Protein AF-I2NTE5-F1 (afdb_monomer)

Sequence (317 aa):
MNQFLQSLLFAIGIPFSLFSALKIVDDVFGSGDIGKKLANKFSSASFHSTPRKWCLSAFLVVDKIFGEKLISLRSLIISSLITIIWVIIQIIGSYFFYKNGIVIDGILKINIMLKKFLLLLSVCILIDYISVCITRLIFRKMILKYTTLSIITDLAVSVSLFYVLYNLFKYFLIIKGYQEFLPYLQDLHPEETILYWLSSPFEVQSQLIALNDVFAQPIGNGKYELINGNFEILYSFPEGMLFVSSLFTSVWVWAFSISLWLFNVLKRATSLKNFLVKESSIASKPYLSVGIITTILFFIPAFLFHFVWSLLQQTVA

Mean predicted aligned error: 11.28 Å

pLDDT: mean 82.88, std 8.55, range [47.31, 95.12]

Radius of gyration: 29.84 Å; Cα contacts (8 Å, |Δi|>4): 315; chains: 1; bounding box: 78×47×83 Å

Foldseek 3Di:
DPPVVVLVCCLPVVLVVLLVVLVVCLVPPCQDPVVQVLLVCLLPDALFDDLLVLLVVLLVVVCVQLNVDLDDPSVLVLLLVLLVVLLVVLLVVCPVVPPPSCCCVVAVVDVVSVVLVVVLSVLLSVLLSVLSSVLNVLCVPASVPPVPVSVVVSLVCSLVSCLVSSLVVVCVLLVDDPVCPVVSVVPDDSVVVLVCLVVPQQAWDWDKDFPDDWDWPDPDPPHTDTPNRDIDTSGTGSSSSSSVSSVVSPVSVVSSVVSVVVSVLSNVLSVQSNVLSVVDPSSSSVSSSVSVSCCVSPSVVVSVVVVVVVVVVVVVD

Solvent-accessible surface area (backbone atoms only — not comparable to full-atom values): 17091 Å² total; per-residue (Å²): 128,58,71,64,58,55,52,49,49,51,66,48,49,50,58,52,52,51,51,55,52,27,44,54,49,18,77,75,42,11,87,39,73,66,22,52,50,49,29,54,51,60,70,70,56,67,74,46,79,59,70,67,58,38,44,51,52,34,48,53,56,52,46,60,72,39,42,94,52,70,82,43,70,62,27,43,54,53,38,35,52,45,31,52,52,39,44,51,52,48,54,55,46,38,45,74,74,41,87,75,29,58,63,51,66,64,20,66,71,34,70,71,43,32,52,52,47,53,51,53,48,52,50,50,36,51,48,40,34,53,39,52,35,49,44,51,52,45,39,77,74,25,43,90,84,36,50,71,59,32,53,54,50,38,52,53,50,42,54,51,50,46,55,54,52,51,52,54,52,49,45,64,71,61,64,60,56,80,86,49,48,64,60,54,62,68,73,58,54,66,68,62,50,53,51,45,26,69,77,43,25,74,50,63,53,68,42,75,43,68,79,40,78,66,42,73,45,76,76,55,96,93,39,63,44,80,42,68,64,45,70,45,78,70,42,67,44,38,57,14,42,54,51,53,20,44,60,62,46,42,55,61,62,54,38,39,49,53,34,51,50,52,44,52,53,28,45,52,51,36,52,52,49,55,50,51,52,70,78,37,60,26,87,67,30,18,49,38,36,53,50,52,50,46,39,62,73,45,51,50,56,52,49,52,51,51,51,54,52,54,52,54,55,64,75,76,107

Secondary structure (DSSP, 8-state):
--HHHHHHHHHHHHHHHHHHHHHHHHHHHTTSHHHHHHHHHHHH--S---HHHHHHHHHHHHHHHH-SSSS-HHHHHHHHHHHHHHHHHHHHHHHHHSTT-HHIIIIISSHHHHHHHHHHHHHHHHHHHHHHHHHHHHHHHHTTT-HHHHHHHHHHHHHHHHHHHHHHHHHHHTT--GGGHHHHHHS--HHHHHHHHHH-TT--EEEEEESSPPEEEEEETTEEEEES--EEEEEEE-HHHHHHHHHHH-HHHHHHHHHHHHHHHHHHHHHHHHHHHHHS-TTT-HHHHHHHHHIIIIIHHHHHHHHHHHHHHHHH-

Structure (mmCIF, N/CA/C/O backbone):
data_AF-I2NTE5-F1
#
_entry.id   AF-I2NTE5-F1
#
loop_
_atom_site.group_PDB
_atom_site.id
_atom_site.type_symbol
_atom_site.label_atom_id
_atom_site.label_alt_id
_atom_site.label_comp_id
_atom_site.label_asym_id
_atom_site.label_entity_id
_atom_site.label_seq_id
_atom_site.pdbx_PDB_ins_code
_atom_site.Cartn_x
_atom_site.Cartn_y
_atom_site.Cartn_z
_atom_site.occupancy
_atom_site.B_iso_or_equiv
_atom_site.auth_seq_id
_atom_site.auth_comp_id
_atom_site.auth_asym_id
_atom_site.auth_atom_id
_atom_site.pdbx_PDB_model_num
ATOM 1 N N . MET A 1 1 ? 8.302 30.611 33.956 1.00 50.38 1 MET A N 1
ATOM 2 C CA . MET A 1 1 ? 7.921 29.303 34.537 1.00 50.38 1 MET A CA 1
ATOM 3 C C . MET A 1 1 ? 8.270 28.242 33.508 1.00 50.38 1 MET A C 1
ATOM 5 O O . MET A 1 1 ? 7.873 28.417 32.366 1.00 50.38 1 MET A O 1
ATOM 9 N N . ASN A 1 2 ? 9.078 27.235 33.856 1.00 65.88 2 ASN A N 1
ATOM 10 C CA . ASN A 1 2 ? 9.536 26.225 32.893 1.00 65.88 2 ASN A CA 1
ATOM 11 C C . ASN A 1 2 ? 8.316 25.565 32.221 1.00 65.88 2 ASN A C 1
ATOM 13 O O . ASN A 1 2 ? 7.413 25.133 32.937 1.00 65.88 2 ASN A O 1
ATOM 17 N N . GLN A 1 3 ? 8.277 25.472 30.885 1.00 66.38 3 GLN A N 1
ATOM 18 C CA . GLN A 1 3 ? 7.209 24.767 30.144 1.00 66.38 3 GLN A CA 1
ATOM 19 C C . GLN A 1 3 ? 6.978 23.355 30.703 1.00 66.38 3 GLN A C 1
ATOM 21 O O . GLN A 1 3 ? 5.847 22.882 30.797 1.00 66.38 3 GLN A O 1
ATOM 26 N N . PHE A 1 4 ? 8.054 22.724 31.170 1.00 65.38 4 PHE A N 1
ATOM 27 C CA . PHE A 1 4 ? 8.028 21.462 31.893 1.00 65.38 4 PHE A CA 1
ATOM 28 C C . PHE A 1 4 ? 7.180 21.513 33.177 1.00 65.38 4 PHE A C 1
ATOM 30 O O . PHE A 1 4 ? 6.320 20.664 33.377 1.00 65.38 4 PHE A O 1
ATOM 37 N N . LEU A 1 5 ? 7.355 22.538 34.017 1.00 66.69 5 LEU A N 1
ATOM 38 C CA . LEU A 1 5 ? 6.615 22.698 35.273 1.00 66.69 5 LEU A CA 1
ATOM 39 C C . LEU A 1 5 ? 5.121 22.963 35.019 1.00 66.69 5 LEU A C 1
ATOM 41 O O . LEU A 1 5 ? 4.276 22.434 35.732 1.00 66.69 5 LEU A O 1
ATOM 45 N N . GLN A 1 6 ? 4.792 23.733 33.975 1.00 70.00 6 GLN A N 1
ATOM 46 C CA . GLN A 1 6 ? 3.407 23.938 33.530 1.00 70.00 6 GLN A CA 1
ATOM 47 C C . GLN A 1 6 ? 2.770 22.633 33.042 1.00 70.00 6 GLN A C 1
ATOM 49 O O . GLN A 1 6 ? 1.660 22.306 33.452 1.00 70.00 6 GLN A O 1
ATOM 54 N N . SER A 1 7 ? 3.486 21.862 32.222 1.00 66.25 7 SER A N 1
ATOM 55 C CA . SER A 1 7 ? 3.011 20.580 31.685 1.00 66.25 7 SER A CA 1
ATOM 56 C C . SER A 1 7 ? 2.819 19.538 32.787 1.00 66.25 7 SER A C 1
ATOM 58 O O . SER A 1 7 ? 1.830 18.810 32.786 1.00 66.25 7 SER A O 1
ATOM 60 N N . LEU A 1 8 ? 3.723 19.509 33.770 1.00 65.81 8 LEU A N 1
ATOM 61 C CA . LEU A 1 8 ? 3.653 18.624 34.931 1.00 65.81 8 LEU A CA 1
ATOM 62 C C . LEU A 1 8 ? 2.485 18.995 35.860 1.00 65.81 8 LEU A C 1
ATOM 64 O O . LEU A 1 8 ? 1.735 18.121 36.289 1.00 65.81 8 LEU A O 1
ATOM 68 N N . LEU A 1 9 ? 2.278 20.292 36.120 1.00 66.12 9 LEU A N 1
ATOM 69 C CA . LEU A 1 9 ? 1.135 20.788 36.897 1.00 66.12 9 LEU A CA 1
ATOM 70 C C . LEU A 1 9 ? -0.201 20.490 36.207 1.00 66.12 9 LEU A C 1
ATOM 72 O O . LEU A 1 9 ? -1.150 20.094 36.878 1.00 66.12 9 LEU A O 1
ATOM 76 N N . PHE A 1 10 ? -0.276 20.610 34.881 1.00 68.12 10 PHE A N 1
ATOM 77 C CA . PHE A 1 10 ? -1.459 20.213 34.113 1.00 68.12 10 PHE A CA 1
ATOM 78 C C . PHE A 1 10 ? -1.689 18.695 34.148 1.00 68.12 10 PHE A C 1
ATOM 80 O O . PHE A 1 10 ? -2.815 18.246 34.367 1.00 68.12 10 PHE A O 1
ATOM 87 N N . ALA A 1 11 ? -0.627 17.902 33.991 1.00 65.75 11 ALA A N 1
ATOM 88 C CA . ALA A 1 11 ? -0.697 16.444 33.964 1.00 65.75 11 ALA A CA 1
ATOM 89 C C . ALA A 1 11 ? -1.047 15.813 35.318 1.00 65.75 11 ALA A C 1
ATOM 91 O O . ALA A 1 11 ? -1.602 14.721 35.338 1.00 65.75 11 ALA A O 1
ATOM 92 N N . ILE A 1 12 ? -0.749 16.482 36.435 1.00 69.50 12 ILE A N 1
ATOM 93 C CA . ILE A 1 12 ? -1.057 15.994 37.789 1.00 69.50 12 ILE A CA 1
ATOM 94 C C . ILE A 1 12 ? -2.327 16.659 38.339 1.00 69.50 12 ILE A C 1
ATOM 96 O O . ILE A 1 12 ? -3.178 15.992 38.930 1.00 69.50 12 ILE A O 1
ATOM 100 N N . GLY A 1 13 ? -2.499 17.962 38.107 1.00 72.62 13 GLY A N 1
ATOM 101 C CA . GLY A 1 13 ? -3.623 18.741 38.625 1.00 72.62 13 GLY A CA 1
ATOM 102 C C . GLY A 1 13 ? -4.967 18.358 38.005 1.00 72.62 13 GLY A C 1
ATOM 103 O O . GLY A 1 13 ? -5.969 18.280 38.722 1.00 72.62 13 GLY A O 1
ATOM 104 N N . ILE A 1 14 ? -5.004 18.051 36.700 1.00 72.56 14 ILE A N 1
ATOM 105 C CA . ILE A 1 14 ? -6.240 17.602 36.040 1.00 72.56 14 ILE A CA 1
ATOM 106 C C . ILE A 1 14 ? -6.683 16.240 36.593 1.00 72.56 14 ILE A C 1
ATOM 108 O O . ILE A 1 14 ? -7.804 16.167 37.087 1.00 72.56 14 ILE A O 1
ATOM 112 N N . PRO A 1 15 ? -5.853 15.178 36.626 1.00 73.19 15 PRO A N 1
ATOM 113 C CA . PRO A 1 15 ? -6.267 13.908 37.222 1.00 73.19 15 PRO A CA 1
ATOM 114 C C . PRO A 1 15 ? -6.633 14.009 38.705 1.00 73.19 15 PRO A C 1
ATOM 116 O O . PRO A 1 15 ? -7.578 13.353 39.131 1.00 73.19 15 PRO A O 1
ATOM 119 N N . PHE A 1 16 ? -5.941 14.842 39.491 1.00 76.62 16 PHE A N 1
ATOM 120 C CA . PHE A 1 16 ? -6.234 15.006 40.920 1.00 76.62 16 PHE A CA 1
ATOM 121 C C . PHE A 1 16 ? -7.580 15.703 41.179 1.00 76.62 16 PHE A C 1
ATOM 123 O O . PHE A 1 16 ? -8.376 15.258 42.014 1.00 76.62 16 PHE A O 1
ATOM 130 N N . SER A 1 17 ? -7.867 16.778 40.440 1.00 78.56 17 SER A N 1
ATOM 131 C CA . SER A 1 17 ? -9.166 17.462 40.506 1.00 78.56 17 SER A CA 1
ATOM 132 C C . SER A 1 17 ? -10.296 16.574 39.979 1.00 78.56 17 SER A C 1
ATOM 134 O O . SER A 1 17 ? -11.349 16.488 40.611 1.00 78.56 17 SER A O 1
ATOM 136 N N . LEU A 1 18 ? -10.048 15.834 38.893 1.00 80.69 18 LEU A N 1
ATOM 137 C CA . LEU A 1 18 ? -10.984 14.859 38.337 1.00 80.69 18 LEU A CA 1
ATOM 138 C C . LEU A 1 18 ? -11.281 13.739 39.344 1.00 80.69 18 LEU A C 1
ATOM 140 O O . LEU A 1 18 ? -12.439 13.401 39.558 1.00 80.69 18 LEU A O 1
ATOM 144 N N . PHE A 1 19 ? -10.257 13.206 40.013 1.00 84.62 19 PHE A N 1
ATOM 145 C CA . PHE A 1 19 ? -10.408 12.189 41.054 1.00 84.62 19 PHE A CA 1
ATOM 146 C C . PHE A 1 19 ? -11.264 12.696 42.219 1.00 84.62 19 PHE A C 1
ATOM 148 O O . PHE A 1 19 ? -12.194 12.016 42.649 1.00 84.62 19 PHE A O 1
ATOM 155 N N . SER A 1 20 ? -10.983 13.908 42.701 1.00 82.50 20 SER A N 1
ATOM 156 C CA . SER A 1 20 ? -11.715 14.518 43.816 1.00 82.50 20 SER A CA 1
ATOM 157 C C . SER A 1 20 ? -13.185 14.761 43.462 1.00 82.50 20 SER A C 1
ATOM 159 O O . SER A 1 20 ? -14.073 14.406 44.236 1.00 82.50 20 SER A O 1
ATOM 161 N N . ALA A 1 21 ? -13.453 15.290 42.265 1.00 84.50 21 ALA A N 1
ATOM 162 C CA . ALA A 1 21 ? -14.809 15.508 41.771 1.00 84.50 21 ALA A CA 1
ATOM 163 C C . ALA A 1 21 ? -15.570 14.187 41.583 1.00 84.50 21 ALA A C 1
ATOM 165 O O . ALA A 1 21 ? -16.700 14.052 42.047 1.00 84.50 21 ALA A O 1
ATOM 166 N N . LEU A 1 22 ? -14.945 13.186 40.956 1.00 87.56 22 LEU A N 1
ATOM 167 C CA . LEU A 1 22 ? -15.569 11.883 40.726 1.00 87.56 22 LEU A CA 1
ATOM 168 C C . LEU A 1 22 ? -15.850 11.132 42.024 1.00 87.56 22 LEU A C 1
ATOM 170 O O . LEU A 1 22 ? -16.867 10.452 42.107 1.00 87.56 22 LEU A O 1
ATOM 174 N N . LYS A 1 23 ? -15.000 11.290 43.045 1.00 89.06 23 LYS A N 1
ATOM 175 C CA . LYS A 1 23 ? -15.251 10.739 44.379 1.00 89.06 23 LYS A CA 1
ATOM 176 C C . LYS A 1 23 ? -16.513 11.342 44.999 1.00 89.06 23 LYS A C 1
ATOM 178 O O . LYS A 1 23 ? -17.362 10.591 45.457 1.00 89.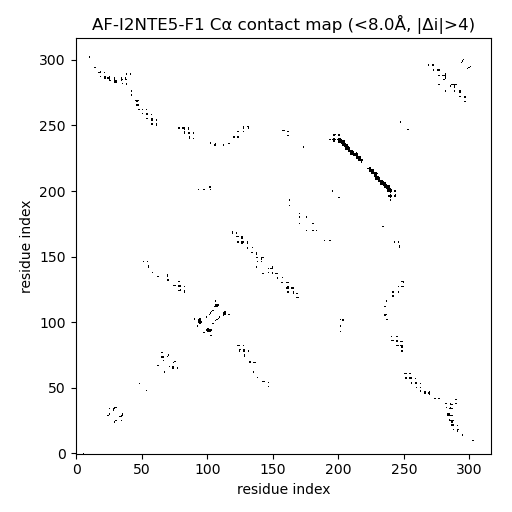06 23 LYS A O 1
ATOM 183 N N . ILE A 1 24 ? -16.658 12.670 44.961 1.00 87.06 24 ILE A N 1
ATOM 184 C CA . ILE A 1 24 ? -17.855 13.357 45.476 1.00 87.06 24 ILE A CA 1
ATOM 185 C C . ILE A 1 24 ? -19.107 12.885 44.725 1.00 87.06 24 ILE A C 1
ATOM 187 O O . ILE A 1 24 ? -20.128 12.595 45.342 1.00 87.06 24 ILE A O 1
ATOM 191 N N . VAL A 1 25 ? -19.026 12.762 43.398 1.00 87.12 25 VAL A N 1
ATOM 192 C CA . VAL A 1 25 ? -20.144 12.272 42.577 1.00 87.12 25 VAL A CA 1
ATOM 193 C C . VAL A 1 25 ? -20.506 10.828 42.929 1.00 87.12 25 VAL A C 1
ATOM 195 O O . VAL A 1 25 ? -21.689 10.514 43.017 1.00 87.12 25 VAL A O 1
ATOM 198 N N . ASP A 1 26 ? -19.526 9.956 43.164 1.00 87.06 26 ASP A N 1
ATOM 199 C CA . ASP A 1 26 ? -19.784 8.577 43.588 1.00 87.06 26 ASP A CA 1
ATOM 200 C C . ASP A 1 26 ? -20.409 8.498 44.980 1.00 87.06 26 ASP A C 1
ATOM 202 O O . ASP A 1 26 ? -21.355 7.738 45.179 1.00 87.06 26 ASP A O 1
ATOM 206 N N . ASP A 1 27 ? -19.916 9.295 45.927 1.00 86.62 27 ASP A N 1
ATOM 207 C CA . ASP A 1 27 ? -20.419 9.301 47.300 1.00 86.62 27 ASP A CA 1
ATOM 208 C C . ASP A 1 27 ? -21.886 9.797 47.358 1.00 86.62 27 ASP A C 1
ATOM 210 O O . ASP A 1 27 ? -22.642 9.372 48.230 1.00 86.62 27 ASP A O 1
ATOM 214 N N . VAL A 1 28 ? -22.319 10.636 46.402 1.00 84.81 28 VAL A N 1
ATOM 215 C CA . VAL A 1 28 ? -23.699 11.163 46.317 1.00 84.81 28 VAL A CA 1
ATOM 216 C C . VAL A 1 28 ? -24.614 10.326 45.409 1.00 84.81 28 VAL A C 1
ATOM 218 O O . VAL A 1 28 ? -25.776 10.103 45.745 1.00 84.81 28 VAL A O 1
ATOM 221 N N . PHE A 1 29 ? -24.127 9.862 44.254 1.00 85.81 29 PHE A N 1
ATOM 222 C CA . PHE A 1 29 ? -24.955 9.264 43.193 1.00 85.81 29 PHE A CA 1
ATOM 223 C C . PHE A 1 29 ? -24.574 7.823 42.818 1.00 85.81 29 PHE A C 1
ATOM 225 O O . PHE A 1 29 ? -25.306 7.178 42.062 1.00 85.81 29 PHE A O 1
ATOM 232 N N . GLY A 1 30 ? -23.455 7.295 43.320 1.00 78.88 30 GLY A N 1
ATOM 233 C CA . GLY A 1 30 ? -22.889 6.008 42.897 1.00 78.88 30 GLY A CA 1
ATOM 234 C C . GLY A 1 30 ? -23.779 4.798 43.196 1.00 78.88 30 GLY A C 1
ATOM 235 O O . GLY A 1 30 ? -23.824 3.855 42.406 1.00 78.88 30 GLY A O 1
ATOM 236 N N . SER A 1 31 ? -24.555 4.844 44.283 1.00 81.31 31 SER A N 1
ATOM 237 C CA . SER A 1 31 ? -25.489 3.778 44.682 1.00 81.31 31 SER A CA 1
ATOM 238 C C . SER A 1 31 ? -26.835 3.809 43.941 1.00 81.31 31 SER A C 1
ATOM 240 O O . SER A 1 31 ? -27.589 2.830 43.993 1.00 81.31 31 SER A O 1
ATOM 242 N N . GLY A 1 32 ? -27.133 4.905 43.234 1.00 85.25 32 GLY A N 1
ATOM 243 C CA . GLY A 1 32 ? -28.378 5.093 42.492 1.00 85.25 32 GLY A CA 1
ATOM 244 C C . GLY A 1 32 ? -28.450 4.287 41.191 1.00 85.25 32 GLY A C 1
ATOM 245 O O . GLY A 1 32 ? -27.451 3.781 40.672 1.00 85.25 32 GLY A O 1
ATOM 246 N N . ASP A 1 33 ? -29.647 4.212 40.605 1.00 86.69 33 ASP A N 1
ATOM 247 C CA . ASP A 1 33 ? -29.895 3.475 39.354 1.00 86.69 33 ASP A CA 1
ATOM 248 C C . ASP A 1 33 ? -29.023 3.951 38.186 1.00 86.69 33 ASP A C 1
ATOM 250 O O . ASP A 1 33 ? -28.651 3.164 37.314 1.00 86.69 33 ASP A O 1
ATOM 254 N N . ILE A 1 34 ? -28.673 5.240 38.169 1.00 84.75 34 ILE A N 1
ATOM 255 C CA . ILE A 1 34 ? -27.811 5.836 37.144 1.00 84.75 34 ILE A CA 1
ATOM 256 C C . ILE A 1 34 ? -26.375 5.303 37.276 1.00 84.75 34 ILE A C 1
ATOM 258 O O . ILE A 1 34 ? -25.792 4.895 36.269 1.00 84.75 34 ILE A O 1
ATOM 262 N N . GLY A 1 35 ? -25.838 5.220 38.498 1.00 82.62 35 GLY A N 1
ATOM 263 C CA . GLY A 1 35 ? -24.515 4.653 38.775 1.00 82.62 35 GLY A CA 1
ATOM 264 C C . GLY A 1 35 ? -24.431 3.170 38.405 1.00 82.62 35 GLY A C 1
ATOM 265 O O . GLY A 1 35 ? -23.512 2.749 37.699 1.00 82.62 35 GLY A O 1
ATOM 266 N N . LYS A 1 36 ? -25.456 2.382 38.753 1.00 86.69 36 LYS A N 1
ATOM 267 C CA . LYS A 1 36 ? -25.548 0.962 38.358 1.00 86.69 36 LYS A CA 1
ATOM 268 C C . LYS A 1 36 ? -25.649 0.782 36.840 1.00 86.69 36 LYS A C 1
ATOM 270 O O . LYS A 1 36 ? -24.981 -0.085 36.271 1.00 86.69 36 LYS A O 1
ATOM 275 N N . LYS A 1 37 ? -26.440 1.616 36.151 1.00 89.31 37 LYS A N 1
ATOM 276 C CA . LYS A 1 37 ? -26.511 1.623 34.677 1.00 89.31 37 LYS A CA 1
ATOM 277 C C . LYS A 1 37 ? -25.160 1.968 34.049 1.00 89.31 37 LYS A C 1
ATOM 279 O O . LYS A 1 37 ? -24.789 1.333 33.061 1.00 89.31 37 LYS A O 1
ATOM 284 N N . LEU A 1 38 ? -24.419 2.923 34.617 1.00 88.62 38 LEU A N 1
ATOM 285 C CA . LEU A 1 38 ? -23.071 3.275 34.167 1.00 88.62 38 LEU A CA 1
ATOM 286 C C . LEU A 1 38 ? -22.108 2.090 34.313 1.00 88.62 38 LEU A C 1
ATOM 288 O O . LEU A 1 38 ? -21.470 1.721 33.325 1.00 88.62 38 LEU A O 1
ATOM 292 N N . ALA A 1 39 ? -22.057 1.456 35.490 1.00 86.81 39 ALA A N 1
ATOM 293 C CA . ALA A 1 39 ? -21.222 0.278 35.741 1.00 86.81 39 ALA A CA 1
ATOM 294 C C . ALA A 1 39 ? -21.508 -0.843 34.735 1.00 86.81 39 ALA A C 1
ATOM 296 O O . ALA A 1 39 ? -20.589 -1.362 34.093 1.00 86.81 39 ALA A O 1
ATOM 297 N N . ASN A 1 40 ? -22.788 -1.168 34.536 1.00 88.94 40 ASN A N 1
ATOM 298 C CA . ASN A 1 40 ? -23.210 -2.228 33.622 1.00 88.94 40 ASN A CA 1
ATOM 299 C C . ASN A 1 40 ? -22.853 -1.902 32.167 1.00 88.94 40 ASN A C 1
ATOM 301 O O . ASN A 1 40 ? -22.322 -2.751 31.444 1.00 88.94 40 ASN A 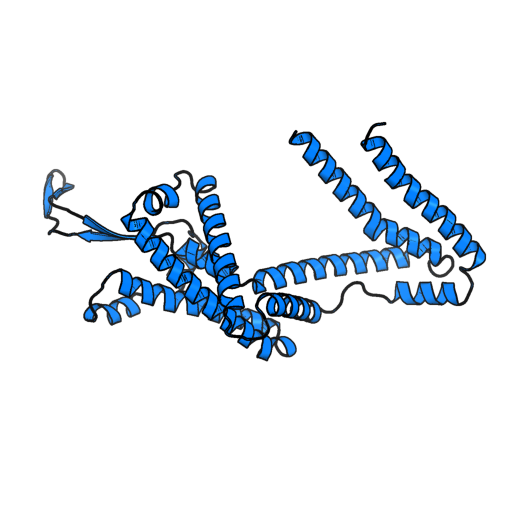O 1
ATOM 305 N N . LYS A 1 41 ? -23.091 -0.660 31.730 1.00 90.50 41 LYS A N 1
ATOM 306 C CA . LYS A 1 41 ? -22.799 -0.224 30.358 1.00 90.50 41 LYS A CA 1
ATOM 307 C C . LYS A 1 41 ? -21.295 -0.166 30.081 1.00 90.50 41 LYS A C 1
ATOM 309 O O . LYS A 1 41 ? -20.861 -0.605 29.022 1.00 90.50 41 LYS A O 1
ATOM 314 N N . PHE A 1 42 ? -20.489 0.326 31.020 1.00 87.50 42 PHE A N 1
ATOM 315 C CA . PHE A 1 42 ? -19.033 0.409 30.862 1.00 87.50 42 PHE A CA 1
ATOM 316 C C . PHE A 1 42 ? -18.363 -0.973 30.891 1.00 87.50 42 PHE A C 1
ATOM 318 O O . PHE A 1 42 ? -17.484 -1.273 30.075 1.00 87.50 42 PHE A O 1
ATOM 325 N N . SER A 1 43 ? -18.820 -1.849 31.788 1.00 86.75 43 SER A N 1
ATOM 326 C CA . SER A 1 43 ? -18.314 -3.222 31.899 1.00 86.75 43 SER A CA 1
ATOM 327 C C . SER A 1 43 ? -18.590 -4.024 30.626 1.00 86.75 43 SER A C 1
ATOM 329 O O . SER A 1 43 ? -17.682 -4.666 30.099 1.00 86.75 43 SER A O 1
ATOM 331 N N . SER A 1 44 ? -19.803 -3.909 30.073 1.00 87.94 44 SER A N 1
ATOM 332 C CA . SER A 1 44 ? -20.221 -4.624 28.855 1.00 87.94 44 SER A CA 1
ATOM 333 C C . SER A 1 44 ? -19.709 -4.018 27.541 1.00 87.94 44 SER A C 1
ATOM 335 O O . SER A 1 44 ? -19.686 -4.707 26.521 1.00 87.94 44 SER A O 1
ATOM 337 N N . ALA A 1 45 ? -19.266 -2.757 27.531 1.00 87.50 45 ALA A N 1
ATOM 338 C CA . ALA A 1 45 ? -18.779 -2.106 26.318 1.00 87.50 45 ALA A CA 1
ATOM 339 C C . ALA A 1 45 ? -17.457 -2.715 25.813 1.00 87.50 45 ALA A C 1
ATOM 341 O O . ALA A 1 45 ? -16.482 -2.827 26.555 1.00 87.50 45 ALA A O 1
ATOM 342 N N . SER A 1 46 ? -17.381 -3.039 24.523 1.00 85.44 46 SER A N 1
ATOM 343 C CA . SER A 1 46 ? -16.121 -3.368 23.845 1.00 85.44 46 SER A CA 1
ATOM 344 C C . SER A 1 46 ? -15.615 -2.157 23.066 1.00 85.44 46 SER A C 1
ATOM 346 O O . SER A 1 46 ? -16.397 -1.514 22.366 1.00 85.44 46 SER A O 1
ATOM 348 N N . PHE A 1 47 ? -14.311 -1.872 23.127 1.00 82.19 47 PHE A N 1
ATOM 349 C CA . PHE A 1 47 ? -13.704 -0.820 22.300 1.00 82.19 47 PHE A CA 1
ATOM 350 C C . PHE A 1 47 ? -13.386 -1.284 20.879 1.00 82.19 47 PHE A C 1
ATOM 352 O O . PHE A 1 47 ? -13.079 -0.469 20.015 1.00 82.19 47 PHE A O 1
ATOM 359 N N . HIS A 1 48 ? -13.462 -2.589 20.617 1.00 80.94 48 HIS A N 1
ATOM 360 C CA . HIS A 1 48 ? -13.230 -3.149 19.296 1.00 80.94 48 HIS A CA 1
ATOM 361 C C . HIS A 1 48 ? -14.501 -3.803 18.750 1.00 80.94 48 HIS A C 1
ATOM 363 O O . HIS A 1 48 ? -15.254 -4.476 19.457 1.00 80.94 48 HIS A O 1
ATOM 369 N N . SER A 1 49 ? -14.719 -3.609 17.453 1.00 81.12 49 SER A N 1
ATOM 370 C CA . SER A 1 49 ? -15.667 -4.384 16.658 1.00 81.12 49 SER A CA 1
ATOM 371 C C . SER A 1 49 ? -14.934 -5.523 15.937 1.00 81.12 49 SER A C 1
ATOM 373 O O . SER A 1 49 ? -13.734 -5.690 16.109 1.00 81.12 49 SER A O 1
ATOM 375 N N . THR A 1 50 ? -15.616 -6.321 15.118 1.00 83.44 50 THR A N 1
ATOM 376 C CA . THR A 1 50 ? -14.983 -7.405 14.343 1.00 83.44 50 THR A CA 1
ATOM 377 C C . THR A 1 50 ? -13.955 -6.880 13.320 1.00 83.44 50 THR A C 1
ATOM 379 O O . THR A 1 50 ? -14.247 -5.859 12.691 1.00 83.44 50 THR A O 1
ATOM 382 N N . PRO A 1 51 ? -12.852 -7.603 13.025 1.00 77.12 51 PRO A N 1
ATOM 383 C CA . PRO A 1 51 ? -11.871 -7.220 11.993 1.00 77.12 51 PRO A CA 1
ATOM 384 C C . PRO A 1 51 ? -12.501 -6.881 10.636 1.00 77.12 51 PRO A C 1
ATOM 386 O O . PRO A 1 51 ? -12.120 -5.919 9.982 1.00 77.12 51 PRO A O 1
ATOM 389 N N . ARG A 1 52 ? -13.554 -7.612 10.251 1.00 79.38 52 ARG A N 1
ATOM 390 C CA . ARG A 1 52 ? -14.319 -7.360 9.023 1.00 79.38 52 ARG A CA 1
ATOM 391 C C . ARG A 1 52 ? -14.902 -5.946 8.952 1.00 79.38 52 ARG A C 1
ATOM 393 O O . ARG A 1 52 ? -14.851 -5.328 7.897 1.00 79.38 52 ARG A O 1
ATOM 400 N N . LYS A 1 53 ? -15.450 -5.423 10.055 1.00 83.06 53 LYS A N 1
ATOM 401 C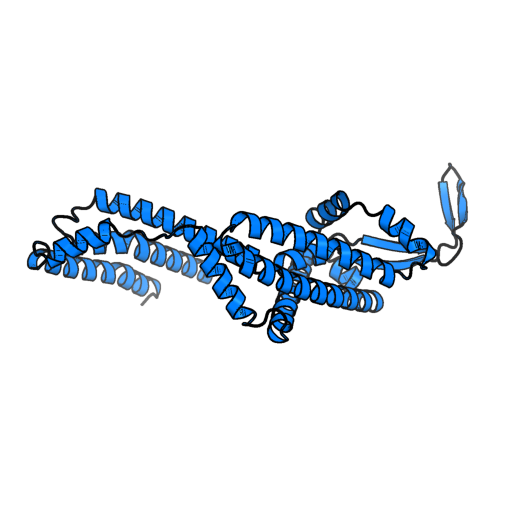 CA . LYS A 1 53 ? -16.003 -4.055 10.108 1.00 83.06 53 LYS A CA 1
ATOM 402 C C . LYS A 1 53 ? -14.905 -3.010 9.943 1.00 83.06 53 LYS A C 1
ATOM 404 O O . LYS A 1 53 ? -15.121 -2.017 9.269 1.00 83.06 53 LYS A O 1
ATOM 409 N N . TRP A 1 54 ? -13.731 -3.272 10.504 1.00 83.38 54 TRP A N 1
ATOM 410 C CA . TRP A 1 54 ? -12.546 -2.437 10.338 1.00 83.38 54 TRP A CA 1
ATOM 411 C C . TRP A 1 54 ? -12.082 -2.395 8.879 1.00 83.38 54 TRP A C 1
ATOM 413 O O . TRP A 1 54 ? -11.989 -1.311 8.309 1.00 83.38 54 TRP A O 1
ATOM 423 N N . CYS A 1 55 ? -11.935 -3.553 8.231 1.00 80.25 55 CYS A N 1
ATOM 424 C CA . CYS A 1 55 ? -11.629 -3.612 6.801 1.00 80.25 55 CYS A CA 1
ATOM 425 C C . CYS A 1 55 ? -12.699 -2.903 5.952 1.00 80.25 55 CYS A C 1
ATOM 427 O O . CYS A 1 55 ? -12.360 -2.134 5.062 1.00 80.25 55 CYS A O 1
ATOM 429 N N . LEU A 1 56 ? -13.989 -3.094 6.245 1.00 84.19 56 LEU A N 1
ATOM 430 C CA . LEU A 1 56 ? -15.067 -2.385 5.545 1.00 84.19 56 LEU A CA 1
ATOM 431 C C . LEU A 1 56 ? -14.961 -0.865 5.706 1.00 84.19 56 LEU A C 1
ATOM 433 O O . LEU A 1 56 ? -15.080 -0.142 4.722 1.00 84.19 56 LEU A O 1
ATOM 437 N N . SER A 1 57 ? -14.703 -0.376 6.918 1.00 84.38 57 SER A N 1
ATOM 438 C CA . SER A 1 57 ? -14.514 1.054 7.170 1.00 84.38 57 SER A CA 1
ATOM 439 C C . SER A 1 57 ? -13.303 1.605 6.423 1.00 84.38 57 SER A C 1
ATOM 441 O O . SER A 1 57 ? -13.412 2.649 5.785 1.00 84.38 57 SER A O 1
ATOM 443 N N . ALA A 1 58 ? -12.174 0.891 6.447 1.00 85.25 58 ALA A N 1
ATOM 444 C CA . ALA A 1 58 ? -10.984 1.257 5.684 1.00 85.25 58 ALA A CA 1
ATOM 445 C C . ALA A 1 58 ? -11.298 1.337 4.185 1.00 85.25 58 ALA A C 1
ATOM 447 O O . ALA A 1 58 ? -10.967 2.329 3.537 1.00 85.25 58 ALA A O 1
ATOM 448 N N . PHE A 1 59 ? -12.025 0.346 3.661 1.00 85.94 59 PHE A N 1
ATOM 449 C CA . PHE A 1 59 ? -12.452 0.335 2.270 1.00 85.94 59 PHE A CA 1
ATOM 450 C C . PHE A 1 59 ? -13.320 1.559 1.929 1.00 85.94 59 PHE A C 1
ATOM 452 O O . PHE A 1 59 ? -13.050 2.261 0.960 1.00 85.94 59 PHE A O 1
ATOM 459 N N . LEU A 1 60 ? -14.334 1.862 2.742 1.00 86.50 60 LEU A N 1
ATOM 460 C CA . LEU A 1 60 ? -15.242 2.988 2.499 1.00 86.50 60 LEU A CA 1
ATOM 461 C C . LEU A 1 60 ? -14.531 4.347 2.556 1.00 86.50 60 LEU A C 1
ATOM 463 O O . LEU A 1 60 ? -14.845 5.237 1.765 1.00 86.50 60 LEU A O 1
ATOM 467 N N . VAL A 1 61 ? -13.567 4.513 3.468 1.00 86.69 61 VAL A N 1
ATOM 468 C CA . VAL A 1 61 ? -12.753 5.735 3.555 1.00 86.69 61 VAL A CA 1
ATOM 469 C C . VAL A 1 61 ? -11.937 5.918 2.279 1.00 86.69 61 VAL A C 1
ATOM 471 O O . VAL A 1 61 ? -11.962 6.998 1.688 1.00 86.69 61 VAL A O 1
ATOM 474 N N . VAL A 1 62 ? -11.260 4.865 1.821 1.00 85.44 62 VAL A N 1
ATOM 475 C CA . VAL A 1 62 ? -10.448 4.926 0.602 1.00 85.44 62 VAL A CA 1
ATOM 476 C C . VAL A 1 62 ? -11.331 5.121 -0.636 1.00 85.44 62 VAL A C 1
ATOM 478 O O . VAL A 1 62 ? -11.042 5.995 -1.450 1.00 85.44 62 VAL A O 1
ATOM 481 N N . ASP A 1 63 ? -12.463 4.423 -0.759 1.00 87.25 63 ASP A N 1
ATOM 482 C CA . ASP A 1 63 ? -13.385 4.598 -1.895 1.00 87.25 63 ASP A CA 1
ATOM 483 C C . ASP A 1 63 ? -13.923 6.039 -1.971 1.00 87.25 63 ASP A C 1
ATOM 485 O O . ASP A 1 63 ? -14.033 6.613 -3.055 1.00 87.25 63 ASP A O 1
ATOM 489 N N . LYS A 1 64 ? -14.147 6.687 -0.819 1.00 88.25 64 LYS A N 1
ATOM 490 C CA . LYS A 1 64 ? -14.520 8.108 -0.754 1.00 88.25 64 LYS A CA 1
ATOM 491 C C . LYS A 1 64 ? -13.398 9.045 -1.216 1.00 88.25 64 LYS A C 1
ATOM 493 O O . LYS A 1 64 ? -13.688 10.089 -1.808 1.00 88.25 64 LYS A O 1
ATOM 498 N N . ILE A 1 65 ? -12.133 8.700 -0.964 1.00 88.50 65 ILE A N 1
ATOM 499 C CA . ILE A 1 65 ? -10.973 9.464 -1.450 1.00 88.50 65 ILE A CA 1
ATOM 500 C C . ILE A 1 65 ? -10.917 9.405 -2.980 1.00 88.50 65 ILE A C 1
ATOM 502 O O . ILE A 1 65 ? -10.823 10.459 -3.609 1.00 88.50 65 ILE A O 1
ATOM 506 N N . PHE A 1 66 ? -11.064 8.220 -3.578 1.00 87.88 66 PHE A N 1
ATOM 507 C CA . PHE A 1 66 ? -11.014 8.029 -5.035 1.00 87.88 66 PHE A CA 1
AT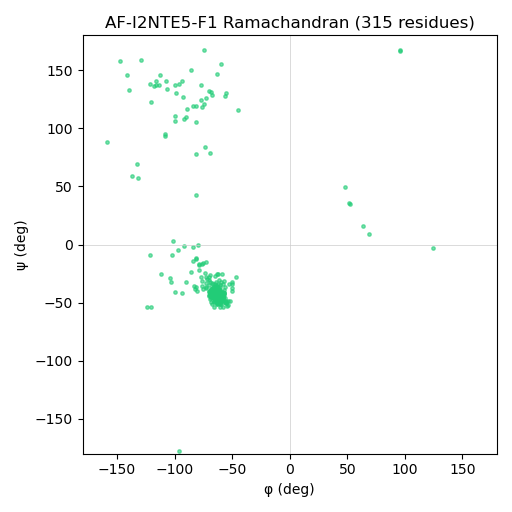OM 508 C C . PHE A 1 66 ? -12.291 8.481 -5.777 1.00 87.88 66 PHE A C 1
ATOM 510 O O . PHE A 1 66 ? -12.239 8.733 -6.982 1.00 87.88 66 PHE A O 1
ATOM 517 N N . GLY A 1 67 ? -13.408 8.674 -5.066 1.00 88.50 67 GLY A N 1
ATOM 518 C CA . GLY A 1 67 ? -14.680 9.189 -5.594 1.00 88.50 67 GLY A CA 1
ATOM 519 C C . GLY A 1 67 ? -15.674 8.083 -5.962 1.00 88.50 67 GLY A C 1
ATOM 520 O O . GLY A 1 67 ? -15.320 6.920 -6.031 1.00 88.50 67 GLY A O 1
ATOM 521 N N . GLU A 1 68 ? -16.942 8.408 -6.215 1.00 86.88 68 GLU A N 1
ATOM 522 C CA . GLU A 1 68 ? -18.004 7.388 -6.358 1.00 86.88 68 GLU A CA 1
ATOM 523 C C . GLU A 1 68 ? -17.907 6.540 -7.638 1.00 86.88 68 GLU A C 1
ATOM 525 O O . GLU A 1 68 ? -18.200 5.339 -7.628 1.00 86.88 68 GLU A O 1
ATOM 530 N N . LYS A 1 69 ? -17.467 7.139 -8.750 1.00 90.19 69 LYS A N 1
ATOM 531 C CA . LYS A 1 69 ? -17.305 6.443 -10.034 1.00 90.19 69 LYS A CA 1
ATOM 532 C C . LYS A 1 69 ? -16.035 5.589 -10.019 1.00 90.19 69 LYS A C 1
ATOM 534 O O . LYS A 1 69 ? -14.993 6.053 -9.560 1.00 90.19 69 LYS A O 1
ATOM 539 N N . LEU A 1 70 ? -16.120 4.360 -10.541 1.00 88.06 70 LEU A N 1
ATOM 540 C CA . LEU A 1 70 ? -14.964 3.456 -10.666 1.00 88.06 70 LEU A CA 1
ATOM 541 C C . LEU A 1 70 ? -13.877 4.078 -11.547 1.00 88.06 70 LEU A C 1
ATOM 543 O O . LEU A 1 70 ? -12.750 4.247 -11.099 1.00 88.06 70 LEU A O 1
ATOM 547 N N . ILE A 1 71 ? -14.268 4.486 -12.754 1.00 92.31 71 ILE A N 1
ATOM 548 C CA . ILE A 1 71 ? -13.425 5.188 -13.719 1.00 92.31 71 ILE A CA 1
ATOM 549 C C . ILE A 1 71 ? -13.760 6.674 -13.612 1.00 92.31 71 ILE A C 1
ATOM 551 O O . ILE A 1 71 ? -14.868 7.107 -13.938 1.00 92.31 71 ILE A O 1
ATOM 555 N N . SER A 1 72 ? -12.825 7.463 -13.091 1.00 93.19 72 SER A N 1
ATOM 556 C CA . SER A 1 72 ? -12.964 8.917 -13.014 1.00 93.19 72 SER A CA 1
ATOM 557 C C . SER A 1 72 ? -11.625 9.639 -13.144 1.00 93.19 72 SER A C 1
ATOM 559 O O . SER A 1 72 ? -10.572 9.074 -12.833 1.00 93.19 72 SER A O 1
ATOM 561 N N . LEU A 1 73 ? -11.679 10.914 -13.540 1.00 93.06 73 LEU A N 1
ATOM 562 C CA . LEU A 1 73 ? -10.508 11.794 -13.556 1.00 93.06 73 LEU A CA 1
ATOM 563 C C . LEU A 1 73 ? -9.931 11.977 -12.146 1.00 93.06 73 LEU A C 1
ATOM 565 O O . LEU A 1 73 ? -8.720 11.965 -11.967 1.00 93.06 73 LEU A O 1
ATOM 569 N N . ARG A 1 74 ? -10.793 12.070 -11.125 1.00 92.25 74 ARG A N 1
ATOM 570 C CA . ARG A 1 74 ? -10.367 12.156 -9.723 1.00 92.25 74 ARG A CA 1
ATOM 571 C C . ARG A 1 74 ? -9.539 10.940 -9.316 1.00 92.25 74 ARG A C 1
ATOM 573 O O . ARG A 1 74 ? -8.470 11.108 -8.741 1.00 92.25 74 ARG A O 1
ATOM 580 N N . SER A 1 75 ? -10.006 9.734 -9.637 1.00 90.81 75 SER A N 1
ATOM 581 C CA . SER A 1 75 ? -9.256 8.511 -9.339 1.00 90.81 75 SER A CA 1
ATOM 582 C C . SER A 1 75 ? -7.923 8.448 -10.081 1.00 90.81 75 SER A C 1
ATOM 584 O O . SER A 1 75 ? -6.954 8.009 -9.478 1.00 90.81 75 SER A O 1
ATOM 586 N N . LEU A 1 76 ? -7.862 8.941 -11.326 1.00 94.06 76 LEU A N 1
ATOM 587 C CA . LEU A 1 76 ? -6.622 9.021 -12.102 1.00 94.06 76 LEU A CA 1
ATOM 588 C C . LEU A 1 76 ? -5.624 9.982 -11.456 1.00 94.06 76 LEU A C 1
ATOM 590 O O . LEU A 1 76 ? -4.469 9.625 -11.263 1.00 94.06 76 LEU A O 1
ATOM 594 N N . ILE A 1 77 ? -6.065 11.186 -11.083 1.00 94.50 77 ILE A N 1
ATOM 595 C CA . ILE A 1 77 ? -5.204 12.182 -10.433 1.00 94.50 77 ILE A CA 1
ATOM 596 C C . ILE A 1 77 ? -4.655 11.627 -9.117 1.00 94.50 77 ILE A C 1
ATOM 598 O O . ILE A 1 77 ? -3.456 11.703 -8.871 1.00 94.50 77 ILE A O 1
ATOM 602 N N . ILE A 1 78 ? -5.516 11.042 -8.282 1.00 91.94 78 ILE A N 1
ATOM 603 C CA . ILE A 1 78 ? -5.108 10.529 -6.971 1.00 91.94 78 ILE A CA 1
ATOM 604 C C . ILE A 1 78 ? -4.161 9.338 -7.115 1.00 91.94 78 ILE A C 1
ATOM 606 O O . ILE A 1 78 ? -3.137 9.327 -6.439 1.00 91.94 78 ILE A O 1
ATOM 610 N N . SER A 1 79 ? -4.450 8.368 -7.992 1.00 92.38 79 SER A N 1
ATOM 611 C CA . SER A 1 79 ? -3.531 7.244 -8.213 1.00 92.38 79 SER A CA 1
ATOM 612 C C . SER A 1 79 ? -2.185 7.740 -8.736 1.00 92.38 79 SER A C 1
ATOM 614 O O . SER A 1 79 ? -1.162 7.382 -8.171 1.00 92.38 79 SER A O 1
ATOM 616 N N . SER A 1 80 ? -2.189 8.656 -9.712 1.00 94.06 80 SER A N 1
ATOM 617 C CA . SER A 1 80 ? -0.965 9.243 -10.275 1.00 94.06 80 SER A CA 1
ATOM 618 C C . SER A 1 80 ? -0.116 9.936 -9.211 1.00 94.06 80 SER A C 1
ATOM 620 O O . SER A 1 80 ? 1.093 9.731 -9.155 1.00 94.06 80 SER A O 1
ATOM 622 N N . LEU A 1 81 ? -0.739 10.744 -8.344 1.00 93.44 81 LEU A N 1
ATOM 623 C CA . LEU A 1 81 ? -0.037 11.426 -7.255 1.00 93.44 81 LEU A CA 1
ATOM 624 C C . LEU A 1 81 ? 0.612 10.427 -6.297 1.00 93.44 81 LEU A C 1
ATOM 626 O O . LEU A 1 81 ? 1.755 10.624 -5.898 1.00 93.44 81 LEU A O 1
ATOM 630 N N . ILE A 1 82 ? -0.095 9.353 -5.947 1.00 91.62 82 ILE A N 1
ATOM 631 C CA . ILE A 1 82 ? 0.412 8.328 -5.032 1.00 91.62 82 ILE A CA 1
ATOM 632 C C . ILE A 1 82 ? 1.578 7.563 -5.667 1.00 91.62 82 ILE A C 1
ATOM 634 O O . ILE A 1 82 ? 2.611 7.424 -5.012 1.00 91.62 82 ILE A O 1
ATOM 638 N N . THR A 1 83 ? 1.467 7.161 -6.938 1.00 92.56 83 THR A N 1
ATOM 639 C CA . THR A 1 83 ? 2.568 6.537 -7.689 1.00 92.56 83 THR A CA 1
ATOM 640 C C . THR A 1 83 ? 3.797 7.441 -7.708 1.00 92.56 83 THR A C 1
ATOM 642 O O . THR A 1 83 ? 4.894 7.002 -7.371 1.00 92.56 83 THR A O 1
ATOM 645 N N . ILE A 1 84 ? 3.626 8.724 -8.052 1.00 93.44 84 ILE A N 1
ATOM 646 C CA . ILE A 1 84 ? 4.728 9.694 -8.127 1.00 93.44 84 ILE A CA 1
ATOM 647 C C . ILE A 1 84 ? 5.384 9.884 -6.756 1.00 93.44 84 ILE A C 1
ATOM 649 O O . ILE A 1 84 ? 6.610 9.867 -6.665 1.00 93.44 84 ILE A O 1
ATOM 653 N N . ILE A 1 85 ? 4.593 10.027 -5.687 1.00 92.94 85 ILE A N 1
ATOM 654 C CA . ILE A 1 85 ? 5.113 10.153 -4.318 1.00 92.94 85 ILE A CA 1
ATOM 655 C C . ILE A 1 85 ? 5.952 8.927 -3.953 1.00 92.94 85 ILE A C 1
ATOM 657 O O . ILE A 1 85 ? 7.063 9.086 -3.450 1.00 92.94 85 ILE A O 1
ATOM 661 N N . TRP A 1 86 ? 5.467 7.717 -4.240 1.00 91.75 86 TRP A N 1
ATOM 662 C CA . TRP A 1 86 ? 6.221 6.497 -3.956 1.00 91.75 86 TRP A CA 1
ATOM 663 C C . TRP A 1 86 ? 7.502 6.398 -4.770 1.00 91.75 86 TRP A C 1
ATOM 665 O O . TRP A 1 86 ? 8.547 6.108 -4.197 1.00 91.75 86 TRP A O 1
ATOM 675 N N . VAL A 1 87 ? 7.463 6.723 -6.060 1.00 90.81 87 VAL A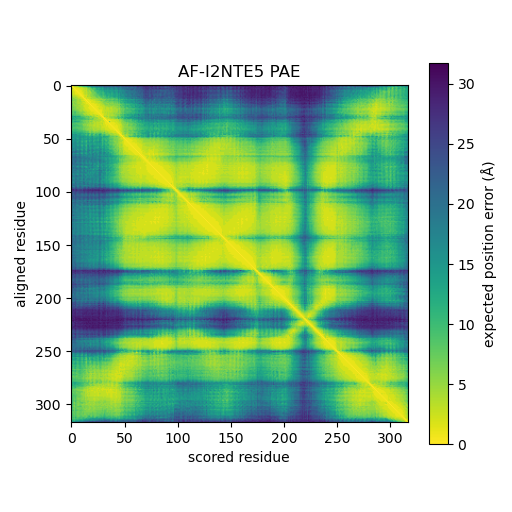 N 1
ATOM 676 C CA . VAL A 1 87 ? 8.666 6.753 -6.900 1.00 90.81 87 VAL A CA 1
ATOM 677 C C . VAL A 1 87 ? 9.690 7.753 -6.359 1.00 90.81 87 VAL A C 1
ATOM 679 O O . VAL A 1 87 ? 10.867 7.419 -6.266 1.00 90.81 87 VAL A O 1
ATOM 682 N N . ILE A 1 88 ? 9.266 8.945 -5.925 1.00 91.00 88 ILE A N 1
ATOM 683 C CA . ILE A 1 88 ? 10.160 9.934 -5.301 1.00 91.00 88 ILE A CA 1
ATOM 684 C C . ILE A 1 88 ? 10.764 9.388 -4.002 1.00 91.00 88 ILE A C 1
ATOM 686 O O . ILE A 1 88 ? 11.977 9.474 -3.813 1.00 91.00 88 ILE A O 1
ATOM 690 N N . ILE A 1 89 ? 9.945 8.800 -3.122 1.00 90.06 89 ILE A N 1
ATOM 691 C CA . ILE A 1 89 ? 10.415 8.182 -1.871 1.00 90.06 89 ILE A CA 1
ATOM 692 C C . ILE A 1 89 ? 11.450 7.095 -2.170 1.00 90.06 89 ILE A C 1
ATOM 694 O O . ILE A 1 89 ? 12.483 7.043 -1.507 1.00 90.06 89 ILE A O 1
ATOM 698 N N . GLN A 1 90 ? 11.208 6.260 -3.180 1.00 88.69 90 GLN A N 1
ATOM 699 C CA . GLN A 1 90 ? 12.130 5.201 -3.574 1.00 88.69 90 GLN A CA 1
ATOM 700 C C . GLN A 1 90 ? 13.423 5.750 -4.189 1.00 88.69 90 GLN A C 1
ATOM 702 O O . GLN A 1 90 ? 14.495 5.246 -3.874 1.00 88.69 90 GLN A O 1
ATOM 707 N N . ILE A 1 91 ? 13.369 6.817 -4.993 1.00 87.88 91 ILE A N 1
ATOM 708 C CA . ILE A 1 91 ? 14.573 7.491 -5.508 1.00 87.88 91 ILE A CA 1
ATOM 709 C C . ILE A 1 91 ? 15.411 8.038 -4.345 1.00 87.88 91 ILE A C 1
ATOM 711 O O . ILE A 1 91 ? 16.618 7.794 -4.294 1.00 87.88 91 ILE A O 1
ATOM 715 N N . ILE A 1 92 ? 14.779 8.713 -3.378 1.00 86.88 92 ILE A N 1
ATOM 716 C CA . ILE A 1 92 ? 15.452 9.216 -2.171 1.00 86.88 92 ILE A CA 1
ATOM 717 C C . ILE A 1 92 ? 16.040 8.049 -1.365 1.00 86.88 92 ILE A C 1
ATOM 719 O O . ILE A 1 92 ? 17.203 8.096 -0.968 1.00 86.88 92 ILE A O 1
ATOM 723 N N . GLY A 1 93 ? 15.270 6.978 -1.166 1.00 84.88 93 GLY A N 1
ATOM 724 C CA . GLY A 1 93 ? 15.725 5.764 -0.493 1.00 84.88 93 GLY A CA 1
ATOM 725 C C . GLY A 1 93 ? 16.939 5.145 -1.186 1.00 84.88 93 GLY A C 1
ATOM 726 O O . GLY A 1 93 ? 17.937 4.855 -0.529 1.00 84.88 93 GLY A O 1
ATOM 727 N N . SER A 1 94 ? 16.909 5.029 -2.514 1.00 83.69 94 SER A N 1
ATOM 728 C CA . SER A 1 94 ? 18.022 4.493 -3.302 1.00 83.69 94 SER A CA 1
ATOM 729 C C . SER A 1 94 ? 19.315 5.276 -3.066 1.00 83.69 94 SER A C 1
ATOM 731 O O . SER A 1 94 ? 20.368 4.672 -2.906 1.00 83.69 94 SER A O 1
ATOM 733 N N . TYR A 1 95 ? 19.235 6.605 -2.946 1.00 82.94 95 TYR A N 1
ATOM 734 C CA . TYR A 1 95 ? 20.394 7.463 -2.706 1.00 82.94 95 TYR A CA 1
ATOM 735 C C . TYR A 1 95 ? 21.045 7.219 -1.336 1.00 82.94 95 TYR A C 1
ATOM 737 O O . TYR A 1 95 ? 22.270 7.174 -1.235 1.00 82.94 95 TYR A O 1
ATOM 745 N N . PHE A 1 96 ? 20.239 7.046 -0.284 1.00 81.12 96 PHE A N 1
ATOM 746 C CA . PHE A 1 96 ? 20.753 6.855 1.076 1.00 81.12 96 PHE A CA 1
ATOM 747 C C . PHE A 1 96 ? 21.175 5.412 1.372 1.00 81.12 96 PHE A C 1
ATOM 749 O O . PHE A 1 96 ? 22.166 5.199 2.070 1.00 81.12 96 PHE A O 1
ATOM 756 N N . PHE A 1 97 ? 20.434 4.423 0.866 1.00 72.44 97 PHE A N 1
ATOM 757 C CA . PHE A 1 97 ? 20.659 3.013 1.194 1.00 72.44 97 PHE A CA 1
ATOM 758 C C . PHE A 1 97 ? 21.631 2.318 0.235 1.00 72.44 97 PHE A C 1
ATOM 760 O O . PHE A 1 97 ? 22.393 1.455 0.669 1.00 72.44 97 PHE A O 1
ATOM 767 N N . TYR A 1 98 ? 21.659 2.714 -1.039 1.00 68.25 98 TYR A N 1
ATOM 768 C CA . TYR A 1 98 ? 22.573 2.166 -2.035 1.00 68.25 98 TYR A CA 1
ATOM 769 C C . TYR A 1 98 ? 23.617 3.228 -2.364 1.00 68.25 98 TYR A C 1
ATOM 771 O O . TYR A 1 98 ? 23.415 4.103 -3.210 1.00 68.25 98 TYR A O 1
ATOM 779 N N . LYS A 1 99 ? 24.750 3.157 -1.647 1.00 53.44 99 LYS A N 1
ATOM 780 C CA . LYS A 1 99 ? 25.943 3.967 -1.926 1.00 53.44 99 LYS A CA 1
ATOM 781 C C . LYS A 1 99 ? 26.193 3.931 -3.435 1.00 53.44 99 LYS A C 1
ATOM 783 O O . LYS A 1 99 ? 26.439 2.846 -3.952 1.00 53.44 99 LYS A O 1
ATOM 788 N N . ASN A 1 100 ? 26.077 5.096 -4.082 1.00 59.81 100 ASN A N 1
ATOM 789 C CA . ASN A 1 100 ? 26.395 5.438 -5.483 1.00 59.81 100 ASN A CA 1
ATOM 790 C C . ASN A 1 100 ? 25.244 6.053 -6.285 1.00 59.81 100 ASN A C 1
ATOM 792 O O . ASN A 1 100 ? 25.479 6.415 -7.429 1.00 59.81 100 ASN A O 1
ATOM 796 N N . GLY A 1 101 ? 24.027 6.200 -5.740 1.00 66.06 101 GLY A N 1
ATOM 797 C CA . GLY A 1 101 ? 22.980 6.983 -6.415 1.00 66.06 101 GLY A CA 1
ATOM 798 C C . GLY A 1 101 ? 22.745 6.557 -7.869 1.00 66.06 101 GLY A C 1
ATOM 799 O O . GLY A 1 101 ? 22.476 7.403 -8.714 1.00 66.06 101 GLY A O 1
ATOM 800 N N . ILE A 1 102 ? 22.872 5.257 -8.163 1.00 72.06 102 ILE A N 1
ATOM 801 C CA . ILE A 1 102 ? 22.879 4.686 -9.521 1.00 72.06 102 ILE A CA 1
ATOM 802 C C . ILE A 1 102 ? 21.665 5.135 -10.346 1.00 72.06 102 ILE A C 1
ATOM 804 O O . ILE A 1 102 ? 21.782 5.377 -11.542 1.00 72.06 102 ILE A O 1
ATOM 808 N N . VAL A 1 103 ? 20.510 5.315 -9.703 1.00 74.75 103 VAL A N 1
ATOM 809 C CA . VAL A 1 103 ? 19.300 5.846 -10.346 1.00 74.75 103 VAL A CA 1
ATOM 810 C C . VAL A 1 103 ? 19.474 7.321 -10.733 1.00 74.75 103 VAL A C 1
ATOM 812 O O . VAL A 1 103 ? 19.102 7.732 -11.828 1.00 74.75 103 VAL A O 1
ATOM 815 N N . ILE A 1 104 ? 20.076 8.136 -9.870 1.00 78.31 104 ILE A N 1
ATOM 816 C CA . ILE A 1 104 ? 20.340 9.551 -10.156 1.00 78.31 104 ILE A CA 1
ATOM 817 C C . ILE A 1 104 ? 21.395 9.679 -11.261 1.00 78.31 104 ILE A C 1
ATOM 819 O O . ILE A 1 104 ? 21.177 10.389 -12.244 1.00 78.31 104 ILE A O 1
ATOM 823 N N . ASP A 1 105 ? 22.510 8.967 -11.121 1.00 75.44 105 ASP A N 1
ATOM 824 C CA . ASP A 1 105 ? 23.660 9.091 -12.014 1.00 75.44 105 ASP A CA 1
ATOM 825 C C . ASP A 1 105 ? 23.438 8.409 -13.369 1.00 75.44 105 ASP A C 1
ATOM 827 O O . ASP A 1 105 ? 23.812 8.965 -14.400 1.00 75.44 105 ASP A O 1
ATOM 831 N N . GLY A 1 106 ? 22.780 7.248 -13.384 1.00 72.00 106 GLY A N 1
ATOM 832 C CA . GLY A 1 106 ? 22.516 6.470 -14.595 1.00 72.00 106 GLY A CA 1
ATOM 833 C C . GLY A 1 106 ? 21.255 6.882 -15.358 1.00 72.00 106 GLY A C 1
ATOM 834 O O . GLY A 1 106 ? 21.174 6.643 -16.561 1.00 72.00 106 GLY A O 1
ATOM 835 N N . ILE A 1 107 ? 20.272 7.510 -14.698 1.00 78.38 107 ILE A N 1
ATOM 836 C CA . ILE A 1 107 ? 18.968 7.803 -15.320 1.00 78.38 107 ILE A CA 1
ATOM 837 C C . ILE A 1 107 ? 18.665 9.293 -15.331 1.00 78.38 107 ILE A C 1
ATOM 839 O O . ILE A 1 107 ? 18.397 9.846 -16.396 1.00 78.38 107 ILE A O 1
ATOM 843 N N . LEU A 1 108 ? 18.715 9.966 -14.178 1.00 79.50 108 LEU A N 1
ATOM 844 C CA . LEU A 1 108 ? 18.265 11.362 -14.087 1.00 79.50 108 LEU A CA 1
ATOM 845 C C . LEU A 1 108 ? 19.228 12.351 -14.755 1.00 79.50 108 LEU A C 1
ATOM 847 O O . LEU A 1 108 ? 18.776 13.349 -15.314 1.00 79.50 108 LEU A O 1
ATOM 851 N N . LYS A 1 109 ? 20.538 12.081 -14.729 1.00 81.56 109 LYS A N 1
ATOM 852 C CA . LYS A 1 109 ? 21.552 12.948 -15.358 1.00 81.56 109 LYS A CA 1
ATOM 853 C C . LYS A 1 109 ? 21.663 12.770 -16.876 1.00 81.56 109 LYS A C 1
ATOM 855 O O . LYS A 1 109 ? 22.137 13.674 -17.561 1.00 81.56 109 LYS A O 1
ATOM 860 N N . ILE A 1 110 ? 21.227 11.633 -17.420 1.00 79.81 110 ILE A N 1
ATOM 861 C CA . ILE A 1 110 ? 21.353 11.312 -18.847 1.00 79.81 110 ILE A CA 1
ATOM 862 C C . ILE A 1 110 ? 20.019 11.600 -19.549 1.00 79.81 110 ILE A C 1
ATOM 864 O O . ILE A 1 110 ? 19.071 10.831 -19.431 1.00 79.81 110 ILE A O 1
ATOM 868 N N . ASN A 1 111 ? 19.947 12.679 -20.340 1.00 81.19 111 ASN A N 1
ATOM 869 C CA . ASN A 1 111 ? 18.702 13.159 -20.970 1.00 81.19 111 ASN A CA 1
ATOM 870 C C . ASN A 1 111 ? 17.898 12.081 -21.722 1.00 81.19 111 ASN A C 1
ATOM 872 O O . ASN A 1 111 ? 16.667 12.082 -21.668 1.00 81.19 111 ASN A O 1
ATOM 876 N N . ILE A 1 112 ? 18.563 11.171 -22.442 1.00 81.31 112 ILE A N 1
ATOM 877 C CA . ILE A 1 112 ? 17.866 10.109 -23.180 1.00 81.31 112 ILE A CA 1
ATOM 878 C C . ILE A 1 112 ? 17.294 9.032 -22.249 1.00 81.31 112 ILE A C 1
ATOM 880 O O . ILE A 1 112 ? 16.172 8.573 -22.470 1.00 81.31 112 ILE A O 1
ATOM 884 N N . MET A 1 113 ? 18.009 8.698 -21.172 1.00 81.75 113 MET A N 1
ATOM 885 C CA . MET A 1 113 ? 17.529 7.766 -20.149 1.00 81.75 113 MET A CA 1
ATOM 886 C C . MET A 1 113 ? 16.394 8.379 -19.343 1.00 81.75 113 MET A C 1
ATOM 888 O O . MET A 1 113 ? 15.387 7.713 -19.127 1.00 81.75 113 MET A O 1
ATOM 892 N N . LEU A 1 114 ? 16.483 9.667 -19.007 1.00 85.81 114 LEU A N 1
ATOM 893 C CA . LEU A 1 114 ? 15.406 10.396 -18.347 1.00 85.81 114 LEU A CA 1
ATOM 894 C C . LEU A 1 114 ? 14.113 10.374 -19.175 1.00 85.81 114 LEU A C 1
ATOM 896 O O . LEU A 1 114 ? 13.051 10.076 -18.638 1.00 85.81 114 LEU A O 1
ATOM 900 N N . LYS A 1 115 ? 14.177 10.633 -20.489 1.00 86.19 115 LYS A N 1
ATOM 901 C CA . LYS A 1 115 ? 12.986 10.581 -21.361 1.00 86.19 115 LYS A CA 1
ATOM 902 C C . LYS A 1 115 ? 12.337 9.196 -21.374 1.00 86.19 115 LYS A C 1
ATOM 904 O O . LYS A 1 115 ? 11.122 9.088 -21.223 1.00 86.19 115 LYS A O 1
ATOM 909 N N . LYS A 1 116 ? 13.143 8.142 -21.527 1.00 84.44 116 LYS A N 1
ATOM 910 C CA . LYS A 1 116 ? 12.667 6.751 -21.504 1.00 84.44 116 LYS A CA 1
ATOM 911 C C . LYS A 1 116 ? 12.110 6.364 -20.122 1.00 84.44 116 LYS A C 1
ATOM 913 O O . LYS A 1 116 ? 11.065 5.722 -20.053 1.00 84.44 116 LYS A O 1
ATOM 918 N N . PHE A 1 117 ? 12.731 6.828 -19.035 1.00 86.00 117 PHE A N 1
ATOM 919 C CA . PHE A 1 117 ? 12.229 6.650 -17.670 1.00 86.00 117 PHE A CA 1
ATOM 920 C C . PHE A 1 117 ? 10.871 7.321 -17.474 1.00 86.00 117 PHE A C 1
ATOM 922 O O . PHE A 1 117 ? 9.949 6.691 -16.970 1.00 86.00 117 PHE A O 1
ATOM 929 N N . LEU A 1 118 ? 10.717 8.576 -17.906 1.00 89.50 118 LEU A N 1
ATOM 930 C CA . LEU A 1 118 ? 9.449 9.306 -17.807 1.00 89.50 118 LEU A CA 1
ATOM 931 C C . LEU A 1 118 ? 8.335 8.636 -18.624 1.00 89.50 118 LEU A C 1
ATOM 933 O O . LEU A 1 118 ? 7.179 8.627 -18.196 1.00 89.50 118 LEU A O 1
ATOM 937 N N . LEU A 1 119 ? 8.674 8.035 -19.767 1.00 89.69 119 LEU A N 1
ATOM 938 C CA . LEU A 1 119 ? 7.733 7.244 -20.557 1.00 89.69 119 LEU A CA 1
ATOM 939 C C . LEU A 1 119 ? 7.288 5.981 -19.803 1.00 89.69 119 LEU A C 1
ATOM 941 O O . LEU A 1 119 ? 6.088 5.742 -19.677 1.00 89.69 119 LEU A O 1
ATOM 945 N N . LEU A 1 120 ? 8.227 5.214 -19.238 1.00 89.00 120 LEU A N 1
ATOM 946 C CA . LEU A 1 120 ? 7.918 4.036 -18.414 1.00 89.00 120 LEU A CA 1
ATOM 947 C C . LEU A 1 120 ? 7.150 4.397 -17.138 1.00 89.00 120 LEU A C 1
ATOM 949 O O . LEU A 1 120 ? 6.239 3.675 -16.743 1.00 89.00 120 LEU A O 1
ATOM 953 N N . LEU A 1 121 ? 7.460 5.536 -16.520 1.00 91.88 121 LEU A N 1
ATOM 954 C CA . LEU A 1 121 ? 6.710 6.065 -15.385 1.00 91.88 121 LEU A CA 1
ATOM 955 C C . LEU A 1 121 ? 5.271 6.407 -15.786 1.00 91.88 121 LEU A C 1
ATOM 957 O O . LEU A 1 121 ? 4.342 6.093 -15.050 1.00 91.88 121 LEU A O 1
ATOM 961 N N . SER A 1 122 ? 5.067 6.994 -16.967 1.00 92.69 122 SER A N 1
ATOM 962 C CA . SER A 1 122 ? 3.723 7.285 -17.489 1.00 92.69 122 SER A CA 1
ATOM 963 C C . SER A 1 122 ? 2.920 6.002 -17.725 1.00 92.69 122 SER A C 1
ATOM 965 O O . SER A 1 122 ? 1.733 5.943 -17.404 1.00 92.69 122 SER A O 1
ATOM 967 N N . VAL A 1 123 ? 3.577 4.951 -18.225 1.00 92.88 123 VAL A N 1
ATOM 968 C CA . VAL A 1 123 ? 2.989 3.609 -18.343 1.00 92.88 123 VAL A CA 1
ATOM 969 C C . VAL A 1 123 ? 2.645 3.037 -16.966 1.00 92.88 123 VAL A C 1
ATOM 971 O O . VAL A 1 123 ? 1.535 2.549 -16.776 1.00 92.88 123 VAL A O 1
ATOM 974 N N . CYS A 1 124 ? 3.552 3.140 -15.994 1.00 93.88 124 CYS A N 1
ATOM 975 C CA . CYS A 1 124 ? 3.331 2.695 -14.617 1.00 93.88 124 CYS A CA 1
ATOM 976 C C . CYS A 1 124 ? 2.115 3.394 -13.983 1.00 93.88 124 CYS A C 1
ATOM 978 O O . CYS A 1 124 ? 1.239 2.736 -13.435 1.00 93.88 124 CYS A O 1
ATOM 980 N N . ILE A 1 125 ? 1.983 4.711 -14.162 1.00 95.12 125 ILE A N 1
ATOM 981 C CA . ILE A 1 125 ? 0.821 5.485 -13.698 1.00 95.12 125 ILE A CA 1
ATOM 982 C C . ILE A 1 125 ? -0.488 4.973 -14.323 1.00 95.12 125 ILE A C 1
ATOM 984 O O . ILE A 1 125 ? -1.510 4.871 -13.638 1.00 95.12 125 ILE A O 1
ATOM 988 N N . LEU A 1 126 ? -0.477 4.644 -15.619 1.00 94.88 126 LEU A N 1
ATOM 989 C CA . LEU A 1 126 ? -1.648 4.089 -16.299 1.00 94.88 126 LEU A CA 1
ATOM 990 C C . LEU A 1 126 ? -2.001 2.694 -15.764 1.00 94.88 126 LEU A C 1
ATOM 992 O O . LEU A 1 126 ? -3.172 2.415 -15.502 1.00 94.88 126 LEU A O 1
ATOM 996 N N . ILE A 1 127 ? -0.993 1.841 -15.575 1.00 94.81 127 ILE A N 1
ATOM 997 C CA . ILE A 1 127 ? -1.122 0.513 -14.968 1.00 94.81 127 ILE A CA 1
ATOM 998 C C . ILE A 1 127 ? -1.744 0.626 -13.572 1.00 94.81 127 ILE A C 1
ATOM 1000 O O . ILE A 1 127 ? -2.741 -0.040 -13.292 1.00 94.81 127 ILE A O 1
ATOM 1004 N N . ASP A 1 128 ? -1.227 1.521 -12.733 1.00 93.75 128 ASP A N 1
ATOM 1005 C CA . ASP A 1 128 ? -1.709 1.752 -11.370 1.00 93.75 128 ASP A CA 1
ATOM 1006 C C . ASP A 1 128 ? -3.145 2.263 -11.347 1.00 93.75 128 ASP A C 1
ATOM 1008 O O . ASP A 1 128 ? -3.956 1.829 -10.529 1.00 93.75 128 ASP A O 1
ATOM 1012 N N . TYR A 1 129 ? -3.500 3.153 -12.273 1.00 94.31 129 TYR A N 1
ATOM 1013 C CA . TYR A 1 129 ? -4.872 3.617 -12.412 1.00 94.31 129 TYR A CA 1
ATOM 1014 C C . TYR A 1 129 ? -5.842 2.471 -12.733 1.00 94.31 129 TYR A C 1
ATOM 1016 O O . TYR A 1 129 ? -6.896 2.349 -12.098 1.00 94.31 129 TYR A O 1
ATOM 1024 N N . ILE A 1 130 ? -5.486 1.618 -13.698 1.00 94.19 130 ILE A N 1
ATOM 1025 C CA . ILE A 1 130 ? -6.291 0.448 -14.070 1.00 94.19 130 ILE A CA 1
ATOM 1026 C C . ILE A 1 130 ? -6.373 -0.523 -12.887 1.00 94.19 130 ILE A C 1
ATOM 1028 O O . ILE A 1 130 ? -7.470 -0.977 -12.549 1.00 94.19 130 ILE A O 1
ATOM 1032 N N . SER A 1 131 ? -5.241 -0.782 -12.229 1.00 93.75 131 SER A N 1
ATOM 1033 C CA . SER A 1 131 ? -5.146 -1.620 -11.035 1.00 93.75 131 SER A CA 1
ATOM 1034 C C . SER A 1 131 ? -6.110 -1.133 -9.950 1.00 93.75 131 SER A C 1
ATOM 1036 O O . SER A 1 131 ? -7.017 -1.867 -9.565 1.00 93.75 131 SER A O 1
ATOM 1038 N N . VAL A 1 132 ? -6.064 0.155 -9.585 1.00 92.06 132 VAL A N 1
ATOM 1039 C CA . VAL A 1 132 ? -6.979 0.769 -8.606 1.00 92.06 132 VAL A CA 1
ATOM 1040 C C . VAL A 1 132 ? -8.449 0.621 -9.010 1.00 92.06 132 VAL A C 1
ATOM 1042 O O . VAL A 1 132 ? -9.302 0.356 -8.156 1.00 92.06 132 VAL A O 1
ATOM 1045 N N . CYS A 1 133 ? -8.782 0.780 -10.294 1.00 92.56 133 CYS A N 1
ATOM 1046 C CA . CYS A 1 133 ? -10.152 0.585 -10.774 1.00 92.56 133 CYS A CA 1
ATOM 1047 C C . CYS A 1 133 ? -10.627 -0.861 -10.560 1.00 92.56 133 CYS A C 1
ATOM 1049 O O . CYS A 1 133 ? -11.761 -1.081 -10.117 1.00 92.56 133 CYS A O 1
ATOM 1051 N N . ILE A 1 134 ? -9.762 -1.837 -10.836 1.00 91.88 134 ILE A N 1
ATOM 1052 C CA . ILE A 1 134 ? -10.053 -3.261 -10.654 1.00 91.88 134 ILE A CA 1
ATOM 1053 C C . ILE A 1 134 ? -10.131 -3.613 -9.170 1.00 91.88 134 ILE A C 1
ATOM 1055 O O . ILE A 1 134 ? -11.108 -4.243 -8.762 1.00 91.88 134 ILE A O 1
ATOM 1059 N N . THR A 1 135 ? -9.201 -3.134 -8.345 1.00 90.56 135 THR A N 1
ATOM 1060 C CA . THR A 1 135 ? -9.233 -3.296 -6.888 1.00 90.56 135 THR A CA 1
ATOM 1061 C C . THR A 1 135 ? -10.572 -2.842 -6.313 1.00 90.56 135 THR A C 1
ATOM 1063 O O . THR A 1 135 ? -11.247 -3.570 -5.580 1.00 90.56 135 THR A O 1
ATOM 1066 N N . ARG A 1 136 ? -11.029 -1.649 -6.707 1.00 90.19 136 ARG A N 1
ATOM 1067 C CA . ARG A 1 136 ? -12.320 -1.100 -6.273 1.00 90.19 136 ARG A CA 1
ATOM 1068 C C . ARG A 1 136 ? -13.491 -1.959 -6.727 1.00 90.19 136 ARG A C 1
ATOM 1070 O O . ARG A 1 136 ? -14.434 -2.157 -5.962 1.00 90.19 136 ARG A O 1
ATOM 1077 N N . LEU A 1 137 ? -13.438 -2.490 -7.945 1.00 91.62 137 LEU A N 1
ATOM 1078 C CA . LEU A 1 137 ? -14.453 -3.405 -8.458 1.00 91.62 137 LEU A CA 1
ATOM 1079 C C . LEU A 1 137 ? -14.487 -4.725 -7.668 1.00 91.62 137 LEU A C 1
ATOM 1081 O O . LEU A 1 137 ? -15.576 -5.166 -7.290 1.00 91.62 137 LEU A O 1
ATOM 1085 N N . ILE A 1 138 ? -13.325 -5.320 -7.375 1.00 90.06 138 ILE A N 1
ATOM 1086 C CA . ILE A 1 138 ? -13.190 -6.534 -6.555 1.00 90.06 138 ILE A CA 1
ATOM 1087 C C . ILE A 1 138 ? -13.801 -6.287 -5.177 1.00 90.06 138 ILE A C 1
ATOM 1089 O O . ILE A 1 138 ? -14.707 -7.012 -4.758 1.00 90.06 138 ILE A O 1
ATOM 1093 N N . PHE A 1 139 ? -13.378 -5.225 -4.490 1.00 88.44 139 PHE A N 1
ATOM 1094 C CA . PHE A 1 139 ? -13.852 -4.954 -3.140 1.00 88.44 139 PHE A CA 1
ATOM 1095 C C . PHE A 1 139 ? -15.340 -4.611 -3.097 1.00 88.44 139 PHE A C 1
ATOM 1097 O O . PHE A 1 139 ? -16.041 -5.190 -2.273 1.00 88.44 139 PHE A O 1
ATOM 1104 N N . ARG A 1 140 ? -15.880 -3.794 -4.014 1.00 88.88 140 ARG A N 1
ATOM 1105 C CA . ARG A 1 140 ? -17.334 -3.522 -4.060 1.00 88.88 140 ARG A CA 1
ATOM 1106 C C . ARG A 1 140 ? -18.169 -4.796 -4.187 1.00 88.88 140 ARG A C 1
ATOM 1108 O O . ARG A 1 140 ? -19.236 -4.880 -3.585 1.00 88.88 140 ARG A O 1
ATOM 1115 N N . LYS A 1 141 ? -17.690 -5.787 -4.945 1.00 89.00 141 LYS A N 1
ATOM 1116 C CA . LYS A 1 141 ? -18.406 -7.054 -5.161 1.00 89.00 141 LYS A CA 1
ATOM 1117 C C . LYS A 1 141 ? -18.196 -8.069 -4.037 1.00 89.00 141 LYS A C 1
ATOM 1119 O O . LYS A 1 141 ? -19.115 -8.819 -3.717 1.00 89.00 141 LYS A O 1
ATOM 1124 N N . MET A 1 142 ? -17.001 -8.124 -3.451 1.00 87.25 142 MET A N 1
ATOM 1125 C CA . MET A 1 142 ? -16.589 -9.251 -2.609 1.00 87.25 142 MET A CA 1
ATOM 1126 C C . MET A 1 142 ? -16.425 -8.913 -1.127 1.00 87.25 142 MET A C 1
ATOM 1128 O O . MET A 1 142 ? -16.603 -9.812 -0.304 1.00 87.25 142 MET A O 1
ATOM 1132 N N . ILE A 1 143 ? -16.144 -7.659 -0.746 1.00 82.19 143 ILE A N 1
ATOM 1133 C CA . ILE A 1 143 ? -15.730 -7.308 0.629 1.00 82.19 143 ILE A CA 1
ATOM 1134 C C . ILE A 1 143 ? -16.760 -7.719 1.688 1.00 82.19 143 ILE A C 1
ATOM 1136 O O . ILE A 1 143 ? -16.394 -8.117 2.796 1.00 82.19 143 ILE A O 1
ATOM 1140 N N . LEU A 1 144 ? -18.052 -7.663 1.341 1.00 80.19 144 LEU A N 1
ATOM 1141 C CA . LEU A 1 144 ? -19.132 -8.016 2.252 1.00 80.19 144 LEU A CA 1
ATOM 1142 C C . LEU A 1 144 ? -19.156 -9.514 2.550 1.00 80.19 144 LEU A C 1
ATOM 1144 O O . LEU A 1 144 ? -19.385 -9.863 3.698 1.00 80.19 144 LEU A O 1
ATOM 1148 N N . LYS A 1 145 ? -18.925 -10.401 1.581 1.00 83.19 145 LYS A N 1
ATOM 1149 C CA . LYS A 1 145 ? -19.082 -11.853 1.789 1.00 83.19 145 LYS A CA 1
ATOM 1150 C C . LYS A 1 145 ? -17.749 -12.586 1.955 1.00 83.19 145 LYS A C 1
ATOM 1152 O O . LYS A 1 145 ? -17.677 -13.544 2.715 1.00 83.19 145 LYS A O 1
ATOM 1157 N N . TYR A 1 146 ? -16.697 -12.107 1.300 1.00 85.50 146 TYR A N 1
ATOM 1158 C CA . TYR A 1 146 ? -15.419 -12.800 1.159 1.00 85.50 146 TYR A CA 1
ATOM 1159 C C . TYR A 1 146 ? -14.232 -11.846 1.371 1.00 85.50 146 TYR A C 1
ATOM 1161 O O . TYR A 1 146 ? -13.393 -11.677 0.491 1.00 85.50 146 TYR A O 1
ATOM 1169 N N . THR A 1 147 ? -14.151 -11.213 2.546 1.00 77.31 147 THR A N 1
ATOM 1170 C CA . THR A 1 147 ? -13.134 -10.190 2.864 1.00 77.31 147 THR A CA 1
ATOM 1171 C C . THR A 1 147 ? -11.694 -10.666 2.617 1.00 77.31 147 THR A C 1
ATOM 1173 O O . THR A 1 147 ? -10.955 -10.019 1.882 1.00 77.31 147 THR A O 1
ATOM 1176 N N . THR A 1 148 ? -11.290 -11.817 3.160 1.00 78.75 148 THR A N 1
ATOM 1177 C CA . THR A 1 148 ? -9.920 -12.333 2.973 1.00 78.75 148 THR A CA 1
ATOM 1178 C C . THR A 1 148 ? -9.639 -12.691 1.515 1.00 78.75 148 THR A C 1
ATOM 1180 O O . THR A 1 148 ? -8.598 -12.327 0.978 1.00 78.75 148 THR A O 1
ATOM 1183 N N . LEU A 1 149 ? -10.596 -13.343 0.847 1.00 85.31 149 LEU A N 1
ATOM 1184 C CA . LEU A 1 149 ? -10.458 -13.718 -0.559 1.00 85.31 149 LEU A CA 1
ATOM 1185 C C . LEU A 1 149 ? -10.346 -12.485 -1.463 1.00 85.31 149 LEU A C 1
ATOM 1187 O O . LEU A 1 149 ? -9.583 -12.518 -2.421 1.00 85.31 149 LEU A O 1
ATOM 1191 N N . SER A 1 150 ? -11.052 -11.391 -1.149 1.00 85.56 150 SER A N 1
ATOM 1192 C CA . SER A 1 150 ? -10.936 -10.145 -1.915 1.00 85.56 150 SER A CA 1
ATOM 1193 C C . SER A 1 150 ? -9.534 -9.545 -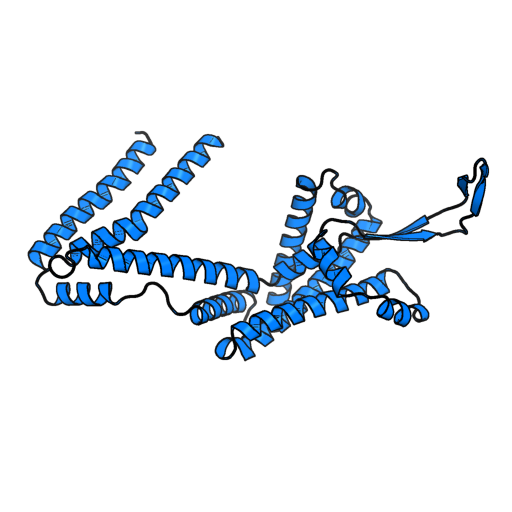1.855 1.00 85.56 150 SER A C 1
ATOM 1195 O O . SER A 1 150 ? -9.055 -9.087 -2.880 1.00 85.56 150 SER A O 1
ATOM 1197 N N . ILE A 1 151 ? -8.849 -9.633 -0.708 1.00 81.69 151 ILE A N 1
ATOM 1198 C CA . ILE A 1 151 ? -7.464 -9.154 -0.558 1.00 81.69 151 ILE A CA 1
ATOM 1199 C C . ILE A 1 151 ? -6.499 -10.026 -1.371 1.00 81.69 151 ILE A C 1
ATOM 1201 O O . ILE A 1 151 ? -5.655 -9.503 -2.089 1.00 81.69 151 ILE A O 1
ATOM 1205 N N . ILE A 1 152 ? -6.641 -11.354 -1.294 1.00 85.44 152 ILE A N 1
ATOM 1206 C CA . ILE A 1 152 ? -5.794 -12.288 -2.056 1.00 85.44 152 ILE A CA 1
ATOM 1207 C C . ILE A 1 152 ? -5.999 -12.094 -3.563 1.00 85.44 152 ILE A C 1
ATOM 1209 O O . ILE A 1 152 ? -5.033 -12.038 -4.318 1.00 85.44 152 ILE A O 1
ATOM 1213 N N . THR A 1 153 ? -7.257 -11.961 -3.992 1.00 89.31 153 THR A N 1
ATOM 1214 C CA . THR A 1 153 ? -7.609 -11.748 -5.404 1.00 89.31 153 THR A CA 1
ATOM 1215 C C . THR A 1 153 ? -7.059 -10.417 -5.903 1.00 89.31 153 THR A C 1
ATOM 1217 O O . THR A 1 153 ? -6.486 -10.368 -6.984 1.00 89.31 153 THR A O 1
ATOM 1220 N N . ASP A 1 154 ? -7.195 -9.351 -5.114 1.00 88.25 154 ASP A N 1
ATOM 1221 C CA . ASP A 1 154 ? -6.662 -8.029 -5.443 1.00 88.25 154 ASP A CA 1
ATOM 1222 C C . ASP A 1 154 ? -5.140 -8.046 -5.622 1.00 88.25 154 ASP A C 1
ATOM 1224 O O . ASP A 1 154 ? -4.638 -7.575 -6.642 1.00 88.25 154 ASP A O 1
ATOM 1228 N N . LEU A 1 155 ? -4.409 -8.662 -4.686 1.00 87.56 155 LEU A N 1
ATOM 1229 C CA . LEU A 1 155 ? -2.956 -8.795 -4.777 1.00 87.56 155 LEU A CA 1
ATOM 1230 C C . LEU A 1 155 ? -2.541 -9.582 -6.027 1.00 87.56 155 LEU A C 1
ATOM 1232 O O . LEU A 1 155 ? -1.695 -9.121 -6.790 1.00 87.56 155 LEU A O 1
ATOM 1236 N N . ALA A 1 156 ? -3.158 -10.744 -6.259 1.00 90.38 156 ALA A N 1
ATOM 1237 C CA . ALA A 1 156 ? -2.846 -11.591 -7.408 1.00 90.38 156 ALA A CA 1
ATOM 1238 C C . ALA A 1 156 ? -3.111 -10.869 -8.737 1.00 90.38 156 ALA A C 1
ATOM 1240 O O . ALA A 1 156 ? -2.277 -10.908 -9.644 1.00 90.38 156 ALA A O 1
ATOM 1241 N N . VAL A 1 157 ? -4.248 -10.175 -8.845 1.00 91.62 157 VAL A N 1
ATOM 1242 C CA . VAL A 1 157 ? -4.611 -9.417 -10.046 1.00 91.62 157 VAL A CA 1
ATOM 1243 C C . VAL A 1 157 ? -3.687 -8.218 -10.239 1.00 91.62 157 VAL A C 1
ATOM 1245 O O . VAL A 1 157 ? -3.226 -8.014 -11.354 1.00 91.62 157 VAL A O 1
ATOM 1248 N N . SER A 1 158 ? -3.358 -7.473 -9.183 1.00 91.19 158 SER A N 1
ATOM 1249 C CA . SER A 1 158 ? -2.460 -6.311 -9.261 1.00 91.19 158 SER A CA 1
ATOM 1250 C C . SER A 1 158 ? -1.056 -6.704 -9.726 1.00 91.19 158 SER A C 1
ATOM 1252 O O . SER A 1 158 ? -0.521 -6.094 -10.651 1.00 91.19 158 SER A O 1
ATOM 1254 N N . VAL A 1 159 ? -0.486 -7.765 -9.139 1.00 91.81 159 VAL A N 1
ATOM 1255 C CA . VAL A 1 159 ? 0.832 -8.297 -9.525 1.00 91.81 159 VAL A CA 1
ATOM 1256 C C . VAL A 1 159 ? 0.816 -8.777 -10.975 1.00 91.81 159 VAL A C 1
ATOM 1258 O O . VAL A 1 159 ? 1.685 -8.396 -11.757 1.00 91.81 159 VAL A O 1
ATOM 1261 N N . SER A 1 160 ? -0.195 -9.566 -11.353 1.00 92.44 160 SER A N 1
ATOM 1262 C CA . SER A 1 160 ? -0.319 -10.097 -12.717 1.00 92.44 160 SER A CA 1
ATOM 1263 C C . SER A 1 160 ? -0.488 -8.979 -13.744 1.00 92.44 160 SER A C 1
ATOM 1265 O O . SER A 1 160 ? 0.130 -9.002 -14.805 1.00 92.44 160 SER A O 1
ATOM 1267 N N . LEU A 1 161 ? -1.311 -7.980 -13.424 1.00 93.31 161 LEU A N 1
ATOM 1268 C CA . LEU A 1 161 ? -1.596 -6.856 -14.302 1.00 93.31 161 LEU A CA 1
ATOM 1269 C C . LEU A 1 161 ? -0.353 -6.000 -14.522 1.00 93.31 161 LEU A C 1
ATOM 1271 O O . LEU A 1 161 ? -0.049 -5.680 -15.672 1.00 93.31 161 LEU A O 1
ATOM 1275 N N . PHE A 1 162 ? 0.385 -5.674 -13.456 1.00 93.12 162 PHE A N 1
ATOM 1276 C CA . PHE A 1 162 ? 1.649 -4.959 -13.599 1.00 93.12 162 PHE A CA 1
ATOM 1277 C C . PHE A 1 162 ? 2.631 -5.770 -14.436 1.00 93.12 162 PHE A C 1
ATOM 1279 O O . PHE A 1 162 ? 3.153 -5.254 -15.418 1.00 93.12 162 PHE A O 1
ATOM 1286 N N . TYR A 1 163 ? 2.840 -7.044 -14.096 1.00 93.00 163 TYR A N 1
ATOM 1287 C CA . TYR A 1 163 ? 3.790 -7.904 -14.794 1.00 93.00 163 TYR A CA 1
ATOM 1288 C C . TYR A 1 163 ? 3.515 -7.973 -16.302 1.00 93.00 163 TYR A C 1
ATOM 1290 O O . TYR A 1 163 ? 4.416 -7.735 -17.107 1.00 93.00 163 TYR A O 1
ATOM 1298 N N . VAL A 1 164 ? 2.267 -8.254 -16.689 1.00 91.94 164 VAL A N 1
ATOM 1299 C CA . VAL A 1 164 ? 1.882 -8.403 -18.098 1.00 91.94 164 VAL A CA 1
ATOM 1300 C C . VAL A 1 164 ? 1.985 -7.074 -18.840 1.00 91.94 164 VAL A C 1
ATOM 1302 O O . VAL A 1 164 ? 2.620 -7.009 -19.892 1.00 91.94 164 VAL A O 1
ATOM 1305 N N . LEU A 1 165 ? 1.384 -6.004 -18.309 1.00 92.44 165 LEU A N 1
ATOM 1306 C CA . LEU A 1 165 ? 1.359 -4.719 -19.008 1.00 92.44 165 LEU A CA 1
ATOM 1307 C C . LEU A 1 165 ? 2.751 -4.088 -19.068 1.00 92.44 165 LEU A C 1
ATOM 1309 O O . LEU A 1 165 ? 3.148 -3.609 -20.127 1.00 92.44 165 LEU A O 1
ATOM 1313 N N . TYR A 1 166 ? 3.518 -4.125 -17.978 1.00 91.00 166 TYR A N 1
ATOM 1314 C CA . TYR A 1 166 ? 4.857 -3.544 -17.945 1.00 91.00 166 TYR A CA 1
ATOM 1315 C C . TYR A 1 166 ? 5.796 -4.234 -18.941 1.00 91.00 166 TYR A C 1
ATOM 1317 O O . TYR A 1 166 ? 6.455 -3.547 -19.721 1.00 91.00 166 TYR A O 1
ATOM 1325 N N . ASN A 1 167 ? 5.806 -5.573 -18.994 1.00 89.12 167 ASN A N 1
ATOM 1326 C CA . ASN A 1 167 ? 6.620 -6.306 -19.971 1.00 89.12 167 ASN A CA 1
ATOM 1327 C C . ASN A 1 167 ? 6.158 -6.074 -21.416 1.00 89.12 167 ASN A C 1
ATOM 1329 O O . ASN A 1 167 ? 6.990 -5.926 -22.311 1.00 89.12 167 ASN A O 1
ATOM 1333 N N . LEU A 1 168 ? 4.848 -5.958 -21.655 1.00 89.06 168 LEU A N 1
ATOM 1334 C CA . LEU A 1 168 ? 4.320 -5.618 -22.978 1.00 89.06 168 LEU A CA 1
ATOM 1335 C C . LEU A 1 168 ? 4.808 -4.234 -23.440 1.00 89.06 168 LEU A C 1
ATOM 1337 O O . LEU A 1 168 ? 5.286 -4.084 -24.562 1.00 89.06 168 LEU A O 1
ATOM 1341 N N . PHE A 1 169 ? 4.750 -3.221 -22.573 1.00 87.69 169 PHE A N 1
ATOM 1342 C CA . PHE A 1 169 ? 5.274 -1.891 -22.897 1.00 87.69 169 PHE A CA 1
ATOM 1343 C C . PHE A 1 169 ? 6.801 -1.877 -23.030 1.00 87.69 169 PHE A C 1
ATOM 1345 O O . PHE A 1 169 ? 7.322 -1.215 -23.929 1.00 87.69 169 PHE A O 1
ATOM 1352 N N . LYS A 1 170 ? 7.520 -2.630 -22.189 1.00 85.56 170 LYS A N 1
ATOM 1353 C CA . LYS A 1 170 ? 8.976 -2.811 -22.282 1.00 85.56 170 LYS A CA 1
ATOM 1354 C C . LYS A 1 170 ? 9.375 -3.378 -23.646 1.00 85.56 170 LYS A C 1
ATOM 1356 O O . LYS A 1 170 ? 10.288 -2.841 -24.268 1.00 85.56 170 LYS A O 1
ATOM 1361 N N . TYR A 1 171 ? 8.664 -4.392 -24.142 1.00 84.19 171 TYR A N 1
ATOM 1362 C CA . TYR A 1 171 ? 8.889 -4.962 -25.473 1.00 84.19 171 TYR A CA 1
ATOM 1363 C C . TYR A 1 171 ? 8.818 -3.900 -26.579 1.00 84.19 171 TYR A C 1
ATOM 1365 O O . TYR A 1 171 ? 9.750 -3.769 -27.375 1.00 84.19 171 TYR A O 1
ATOM 1373 N N . PHE A 1 172 ? 7.750 -3.094 -26.592 1.00 82.00 172 PHE A N 1
ATOM 1374 C CA . PHE A 1 172 ? 7.575 -2.044 -27.599 1.00 82.00 172 PHE A CA 1
ATOM 1375 C C . PHE A 1 172 ? 8.598 -0.910 -27.465 1.00 82.00 172 PHE A C 1
ATOM 1377 O O . PHE A 1 172 ? 9.019 -0.345 -28.471 1.00 82.00 172 PHE A O 1
ATOM 1384 N N . LEU A 1 173 ? 9.033 -0.591 -26.242 1.00 78.12 173 LEU A N 1
ATOM 1385 C CA . LEU A 1 173 ? 10.030 0.454 -25.991 1.00 78.12 173 LEU A CA 1
ATOM 1386 C C . LEU A 1 173 ? 11.431 0.061 -26.482 1.00 78.12 173 LEU A C 1
ATOM 1388 O O . LEU A 1 173 ? 12.200 0.929 -26.889 1.00 78.12 173 LEU A O 1
ATOM 1392 N N . ILE A 1 174 ? 11.751 -1.234 -26.469 1.00 73.31 174 ILE A N 1
ATOM 1393 C CA . ILE A 1 174 ? 13.042 -1.778 -26.918 1.00 73.31 174 ILE A CA 1
ATOM 1394 C C . ILE A 1 174 ? 13.061 -2.001 -28.448 1.00 73.31 174 ILE A C 1
ATOM 1396 O O . ILE A 1 174 ? 14.096 -2.357 -28.996 1.00 73.31 174 ILE A O 1
ATOM 1400 N N . ILE A 1 175 ? 11.950 -1.725 -29.154 1.00 62.75 175 ILE A N 1
ATOM 1401 C CA . ILE A 1 175 ? 11.788 -1.884 -30.615 1.00 62.75 175 ILE A CA 1
ATOM 1402 C C . ILE A 1 175 ? 12.297 -3.257 -31.081 1.00 62.75 175 ILE A C 1
ATOM 1404 O O . ILE A 1 175 ? 13.069 -3.388 -32.028 1.00 62.75 175 ILE A O 1
ATOM 1408 N N . LYS A 1 176 ? 11.851 -4.312 -30.399 1.00 61.31 176 LYS A N 1
ATOM 1409 C CA . LYS A 1 176 ? 11.989 -5.669 -30.922 1.00 61.31 176 LYS A CA 1
ATOM 1410 C C . LYS A 1 176 ? 10.995 -5.820 -32.075 1.00 61.31 176 LYS A C 1
ATOM 1412 O O . LYS A 1 176 ? 9.818 -5.492 -31.923 1.00 61.31 176 LYS A O 1
ATOM 1417 N N . GLY A 1 177 ? 11.455 -6.232 -33.256 1.00 60.88 177 GLY A N 1
ATOM 1418 C CA . GLY A 1 177 ? 10.572 -6.429 -34.412 1.00 60.88 177 GLY A CA 1
ATOM 1419 C C . GLY A 1 177 ? 9.494 -7.480 -34.115 1.00 60.88 177 GLY A C 1
ATOM 1420 O O . GLY A 1 177 ? 9.715 -8.362 -33.290 1.00 60.88 177 GLY A O 1
ATOM 1421 N N . TYR A 1 178 ? 8.343 -7.436 -34.802 1.00 67.25 178 TYR A N 1
ATOM 1422 C CA . TYR A 1 178 ? 7.196 -8.337 -34.551 1.00 67.25 178 TYR A CA 1
ATOM 1423 C C . TYR A 1 178 ? 7.570 -9.833 -34.504 1.00 67.25 178 TYR A C 1
ATOM 1425 O O . TYR A 1 178 ? 6.990 -10.600 -33.739 1.00 67.25 178 TYR A O 1
ATOM 1433 N N . GLN A 1 179 ? 8.574 -10.240 -35.285 1.00 71.12 179 GLN A N 1
ATOM 1434 C CA . GLN A 1 179 ? 9.086 -11.614 -35.326 1.00 71.12 179 GLN A CA 1
ATOM 1435 C C . GLN A 1 179 ? 9.678 -12.083 -33.982 1.00 71.12 179 GLN A C 1
ATOM 1437 O O . GLN A 1 179 ? 9.650 -13.272 -33.681 1.00 71.12 179 GLN A O 1
ATOM 1442 N N . GLU A 1 180 ? 10.144 -11.158 -33.144 1.00 74.56 180 GLU A N 1
ATOM 1443 C CA . GLU A 1 180 ? 10.723 -11.429 -31.825 1.00 74.56 180 GLU A CA 1
ATOM 1444 C C . GLU A 1 180 ? 9.689 -11.379 -30.689 1.00 74.56 180 GLU A C 1
ATOM 1446 O O . GLU A 1 180 ? 10.041 -11.609 -29.533 1.00 74.56 180 GLU A O 1
ATOM 1451 N N . PHE A 1 181 ? 8.413 -11.089 -30.979 1.00 78.06 181 PHE A N 1
ATOM 1452 C CA . PHE A 1 181 ? 7.375 -10.969 -29.947 1.00 78.06 181 PHE A CA 1
ATOM 1453 C C . PHE A 1 181 ? 7.099 -12.293 -29.239 1.00 78.06 181 PHE A C 1
ATOM 1455 O O . PHE A 1 181 ? 7.079 -12.356 -28.011 1.00 78.06 181 PHE A O 1
ATOM 1462 N N . LEU A 1 182 ? 6.887 -13.357 -30.016 1.00 77.19 182 LEU A N 1
ATOM 1463 C CA . LEU A 1 182 ? 6.537 -14.664 -29.470 1.00 77.19 182 LEU A CA 1
ATOM 1464 C C . LEU A 1 182 ? 7.701 -15.296 -28.683 1.00 77.19 182 LEU A C 1
ATOM 1466 O O . LEU A 1 182 ? 7.446 -15.724 -27.559 1.00 77.19 182 LEU A O 1
ATOM 1470 N N . PRO A 1 183 ? 8.956 -15.292 -29.187 1.00 81.44 183 PRO A N 1
ATOM 1471 C CA . PRO A 1 183 ? 10.112 -15.727 -28.401 1.00 81.44 183 PRO A CA 1
ATOM 1472 C C . PRO A 1 183 ? 10.276 -14.919 -27.110 1.00 81.44 183 PRO A C 1
ATOM 1474 O O . PRO A 1 183 ? 10.419 -15.496 -26.041 1.00 81.44 183 PRO A O 1
ATOM 1477 N N . TYR A 1 184 ? 10.130 -13.589 -27.176 1.00 79.81 184 TYR A N 1
ATOM 1478 C CA . TYR A 1 184 ? 10.218 -12.741 -25.987 1.00 79.81 184 TYR A CA 1
ATOM 1479 C C . TYR A 1 184 ? 9.198 -13.124 -24.909 1.00 79.81 184 TYR A C 1
ATOM 1481 O O . TYR A 1 184 ? 9.549 -13.149 -23.736 1.00 79.81 184 TYR A O 1
ATOM 1489 N N . LEU A 1 185 ? 7.952 -13.432 -25.290 1.00 76.88 185 LEU A N 1
ATOM 1490 C CA . LEU A 1 185 ? 6.929 -13.874 -24.338 1.00 76.88 185 LEU A CA 1
ATOM 1491 C C . LEU A 1 185 ? 7.182 -15.279 -23.778 1.00 76.88 185 LEU A C 1
ATOM 1493 O O . LEU A 1 185 ? 6.725 -15.568 -22.676 1.00 76.88 185 LEU A O 1
ATOM 1497 N N . GLN A 1 186 ? 7.861 -16.150 -24.525 1.00 80.19 186 GLN A N 1
ATOM 1498 C CA . GLN A 1 186 ? 8.211 -17.501 -24.074 1.00 80.19 186 GLN A CA 1
ATOM 1499 C C . GLN A 1 186 ? 9.383 -17.494 -23.086 1.00 80.19 186 GLN A C 1
ATOM 1501 O O . GLN A 1 186 ? 9.390 -18.304 -22.164 1.00 80.19 186 GLN A O 1
ATOM 1506 N N . ASP A 1 187 ? 10.305 -16.542 -23.231 1.00 81.44 187 ASP A N 1
ATOM 1507 C CA . ASP A 1 187 ? 11.461 -16.350 -22.342 1.00 81.44 187 ASP A CA 1
ATOM 1508 C C . ASP A 1 187 ? 11.109 -15.603 -21.038 1.00 81.44 187 ASP A C 1
ATOM 1510 O O . ASP A 1 187 ? 11.964 -15.341 -20.189 1.00 81.44 187 ASP A O 1
ATOM 1514 N N . LEU A 1 188 ? 9.845 -15.208 -20.865 1.00 83.38 188 LEU A N 1
ATOM 1515 C CA . LEU A 1 188 ? 9.372 -14.560 -19.650 1.00 83.38 188 LEU A CA 1
ATOM 1516 C C . LEU A 1 188 ? 9.199 -15.590 -18.528 1.00 83.38 188 LEU A C 1
ATOM 1518 O O . LEU A 1 188 ? 8.348 -16.473 -18.601 1.00 83.38 188 LEU A O 1
ATOM 1522 N N . HIS A 1 189 ? 9.954 -15.408 -17.443 1.00 88.25 189 HIS A N 1
ATOM 1523 C CA . HIS A 1 189 ? 9.829 -16.180 -16.204 1.00 88.25 189 HIS A CA 1
ATOM 1524 C C . HIS A 1 189 ? 9.216 -15.301 -15.100 1.00 88.25 189 HIS A C 1
ATOM 1526 O O . HIS A 1 189 ? 9.941 -14.537 -14.448 1.00 88.25 189 HIS A O 1
ATOM 1532 N N . PRO A 1 190 ? 7.883 -15.345 -14.880 1.00 88.06 190 PRO A N 1
ATOM 1533 C CA . PRO A 1 190 ? 7.207 -14.429 -13.962 1.00 88.06 190 PRO A CA 1
ATOM 1534 C C . PRO A 1 190 ? 7.704 -14.550 -12.529 1.00 88.06 190 PRO A C 1
ATOM 1536 O O . PRO A 1 190 ? 7.925 -13.539 -11.870 1.00 88.06 190 PRO A O 1
ATOM 1539 N N . GLU A 1 191 ? 7.916 -15.778 -12.063 1.00 90.12 191 GLU A N 1
ATOM 1540 C CA . GLU A 1 191 ? 8.341 -16.062 -10.692 1.00 90.12 191 GLU A CA 1
ATOM 1541 C C . GLU A 1 191 ? 9.713 -15.449 -10.399 1.00 90.12 191 GLU A C 1
ATOM 1543 O O . GLU A 1 191 ? 9.857 -14.688 -9.443 1.00 90.12 191 GLU A O 1
ATOM 1548 N N . GLU A 1 192 ? 10.692 -15.699 -11.268 1.00 89.94 192 GLU A N 1
ATOM 1549 C CA . GLU A 1 192 ? 12.051 -15.165 -11.138 1.00 89.94 192 GLU A CA 1
ATOM 1550 C C . GLU A 1 192 ? 12.071 -13.639 -11.244 1.00 89.94 192 GLU A C 1
ATOM 1552 O O . GLU A 1 192 ? 12.709 -12.965 -10.437 1.00 89.94 192 GLU A O 1
ATOM 1557 N N . THR A 1 193 ? 11.314 -13.082 -12.193 1.00 90.12 193 THR A N 1
ATOM 1558 C CA . THR A 1 193 ? 11.249 -11.630 -12.410 1.00 90.12 193 THR A CA 1
ATOM 1559 C C . THR A 1 193 ? 10.636 -10.914 -11.206 1.00 90.12 193 THR A C 1
ATOM 1561 O O . THR A 1 193 ? 11.180 -9.916 -10.736 1.00 90.12 193 THR A O 1
ATOM 1564 N N . ILE A 1 194 ? 9.520 -11.426 -10.674 1.00 90.75 194 ILE A N 1
ATOM 1565 C CA . ILE A 1 194 ? 8.841 -10.838 -9.512 1.00 90.75 194 ILE A CA 1
ATOM 1566 C C . ILE A 1 194 ? 9.716 -10.964 -8.261 1.00 90.75 194 ILE A C 1
ATOM 1568 O O . ILE A 1 194 ? 9.831 -10.001 -7.501 1.00 90.75 194 ILE A O 1
ATOM 1572 N N 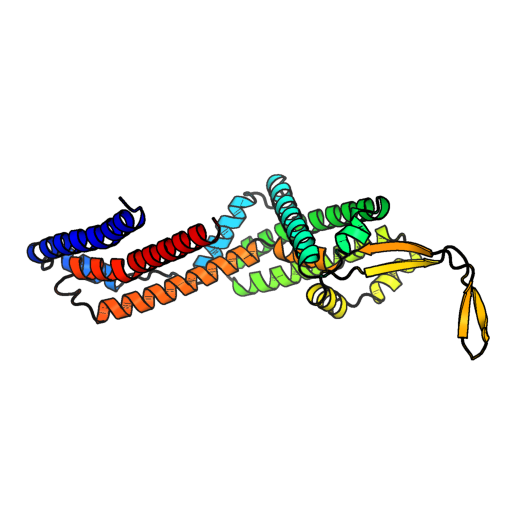. LEU A 1 195 ? 10.351 -12.122 -8.047 1.00 90.81 195 LEU A N 1
ATOM 1573 C CA . LEU A 1 195 ? 11.275 -12.319 -6.929 1.00 90.81 195 LEU A CA 1
ATOM 1574 C C . LEU A 1 195 ? 12.449 -11.345 -7.005 1.00 90.81 195 LEU A C 1
ATOM 1576 O O . LEU A 1 195 ? 12.752 -10.703 -6.003 1.00 90.81 195 LEU A O 1
ATOM 1580 N N . TYR A 1 196 ? 13.038 -11.176 -8.189 1.00 89.31 196 TYR A N 1
ATOM 1581 C CA . TYR A 1 196 ? 14.118 -10.221 -8.417 1.00 89.31 196 TYR A CA 1
ATOM 1582 C C . TYR A 1 196 ? 13.679 -8.775 -8.151 1.00 89.31 196 TYR A C 1
ATOM 1584 O O . TYR A 1 196 ? 14.356 -8.036 -7.437 1.00 89.31 196 TYR A O 1
ATOM 1592 N N . TRP A 1 197 ? 12.513 -8.367 -8.663 1.00 91.06 197 TRP A N 1
ATOM 1593 C CA . TRP A 1 197 ? 11.963 -7.032 -8.413 1.00 91.06 197 TRP A CA 1
ATOM 1594 C C . TRP A 1 197 ? 11.718 -6.754 -6.923 1.00 91.06 197 TRP A C 1
ATOM 1596 O O . TRP A 1 197 ? 11.849 -5.608 -6.493 1.00 91.06 197 TRP A O 1
ATOM 1606 N N . LEU A 1 198 ? 11.377 -7.779 -6.134 1.00 88.69 198 LEU A N 1
ATOM 1607 C CA . LEU A 1 198 ? 11.191 -7.667 -4.685 1.00 88.69 198 LEU A CA 1
ATOM 1608 C C . LEU A 1 198 ? 12.511 -7.696 -3.906 1.00 88.69 198 LEU A C 1
ATOM 1610 O O . LEU A 1 198 ? 12.644 -6.961 -2.928 1.00 88.69 198 LEU A O 1
ATOM 1614 N N . SER A 1 199 ? 13.465 -8.543 -4.299 1.00 87.56 199 SER A N 1
ATOM 1615 C CA . SER A 1 199 ? 14.746 -8.693 -3.598 1.00 87.56 199 SER A CA 1
ATOM 1616 C C . SER A 1 199 ? 15.700 -7.537 -3.875 1.00 87.56 199 SER A C 1
ATOM 1618 O O . SER A 1 199 ? 16.422 -7.106 -2.977 1.00 87.56 199 SER A O 1
ATOM 1620 N N . SER A 1 200 ? 15.669 -7.020 -5.103 1.00 85.31 200 SER A N 1
ATOM 1621 C CA . SER A 1 200 ? 16.618 -6.042 -5.630 1.00 85.31 200 SER A CA 1
ATOM 1622 C C . SER A 1 200 ? 15.907 -4.868 -6.325 1.00 85.31 200 SER A C 1
ATOM 1624 O O . SER A 1 200 ? 16.171 -4.578 -7.493 1.00 85.31 200 SER A O 1
ATOM 1626 N N . PRO A 1 201 ? 15.011 -4.131 -5.634 1.00 86.06 201 PRO A N 1
ATOM 1627 C CA . PRO A 1 201 ? 14.165 -3.125 -6.277 1.00 86.06 201 PRO A CA 1
ATOM 1628 C C . PRO A 1 201 ? 14.944 -1.960 -6.902 1.00 86.06 201 PRO A C 1
ATOM 1630 O O . PRO A 1 201 ? 14.464 -1.325 -7.836 1.00 86.06 201 PRO A O 1
ATOM 1633 N N . PHE A 1 202 ? 16.147 -1.666 -6.413 1.00 85.75 202 PHE A N 1
ATOM 1634 C CA . PHE A 1 202 ? 16.952 -0.538 -6.889 1.00 85.75 202 PHE A CA 1
ATOM 1635 C C . PHE A 1 202 ? 18.001 -0.925 -7.936 1.00 85.75 202 PHE A C 1
ATOM 1637 O O . PHE A 1 202 ? 18.687 -0.043 -8.453 1.00 85.75 202 PHE A O 1
ATOM 1644 N N . GLU A 1 203 ? 18.150 -2.216 -8.244 1.00 83.31 203 GLU A N 1
ATOM 1645 C CA . GLU A 1 203 ? 19.090 -2.655 -9.272 1.00 83.31 203 GLU A CA 1
ATOM 1646 C C . GLU A 1 203 ? 18.598 -2.242 -10.661 1.00 83.31 203 GLU A C 1
ATOM 1648 O O . GLU A 1 203 ? 17.436 -2.428 -11.025 1.00 83.31 203 GLU A O 1
ATOM 1653 N N . VAL A 1 204 ? 19.504 -1.654 -11.443 1.00 81.19 204 VAL A N 1
ATOM 1654 C CA . VAL A 1 204 ? 19.207 -1.168 -12.789 1.00 81.19 204 VAL A CA 1
ATOM 1655 C C . VAL A 1 204 ? 19.475 -2.283 -13.788 1.00 81.19 204 VAL A C 1
ATOM 1657 O O . VAL A 1 204 ? 20.626 -2.625 -14.063 1.00 81.19 204 VAL A O 1
ATOM 1660 N N . GLN A 1 205 ? 18.410 -2.819 -14.374 1.00 81.12 205 GLN A N 1
ATOM 1661 C CA . GLN A 1 205 ? 18.533 -3.777 -15.464 1.00 81.12 205 GLN A CA 1
ATOM 1662 C C . GLN A 1 205 ? 18.877 -3.038 -16.748 1.00 81.12 205 GLN A C 1
ATOM 1664 O O . GLN A 1 205 ? 18.144 -2.138 -17.162 1.00 81.12 205 GLN A O 1
ATOM 1669 N N . SER A 1 206 ? 19.980 -3.432 -17.383 1.00 75.19 206 SER A N 1
ATOM 1670 C CA . SER A 1 206 ? 20.467 -2.801 -18.607 1.00 75.19 206 SER A CA 1
ATOM 1671 C C . SER A 1 206 ? 20.478 -3.777 -19.779 1.00 75.19 206 SER A C 1
ATOM 1673 O O . SER A 1 206 ? 20.922 -4.913 -19.638 1.00 75.19 206 SER A O 1
ATOM 1675 N N . GLN A 1 207 ? 20.025 -3.318 -20.943 1.00 75.94 207 GLN A N 1
ATOM 1676 C CA . GLN A 1 207 ? 20.135 -4.035 -22.207 1.00 75.94 207 GLN A CA 1
ATOM 1677 C C . GLN A 1 207 ? 20.932 -3.189 -23.199 1.00 75.94 207 GLN A C 1
ATOM 1679 O O . GLN A 1 207 ? 20.574 -2.045 -23.500 1.00 75.94 207 GLN A O 1
ATOM 1684 N N . LEU A 1 208 ? 22.017 -3.783 -23.687 1.00 75.62 208 LEU A N 1
ATOM 1685 C CA . LEU A 1 208 ? 22.943 -3.208 -24.655 1.00 75.62 208 LEU A CA 1
ATOM 1686 C C . LEU A 1 208 ? 22.734 -3.901 -26.002 1.00 75.62 208 LEU A C 1
ATOM 1688 O O . LEU A 1 208 ? 22.559 -5.119 -26.038 1.00 75.62 208 LEU A O 1
ATOM 1692 N N . ILE A 1 209 ? 22.787 -3.148 -27.098 1.00 74.50 209 ILE A N 1
ATOM 1693 C CA . ILE A 1 209 ? 22.951 -3.715 -28.443 1.00 74.50 209 ILE A CA 1
ATOM 1694 C C . ILE A 1 209 ? 24.274 -3.225 -29.007 1.00 74.50 209 ILE A C 1
ATOM 1696 O O . ILE A 1 209 ? 24.635 -2.057 -28.858 1.00 74.50 209 ILE A O 1
ATOM 1700 N N . ALA A 1 210 ? 25.003 -4.138 -29.640 1.00 74.12 210 ALA A N 1
ATOM 1701 C CA . ALA A 1 210 ? 26.167 -3.792 -30.430 1.00 74.12 210 ALA A CA 1
ATOM 1702 C C . ALA A 1 210 ? 25.696 -3.152 -31.744 1.00 74.12 210 ALA A C 1
ATOM 1704 O O . ALA A 1 210 ? 24.936 -3.756 -32.496 1.00 74.12 210 ALA A O 1
ATOM 1705 N N . LEU A 1 211 ? 26.122 -1.916 -31.998 1.00 74.56 211 LEU A N 1
ATOM 1706 C CA . LEU A 1 211 ? 25.844 -1.187 -33.237 1.00 74.56 211 LEU A CA 1
ATOM 1707 C C . LEU A 1 211 ? 26.658 -1.734 -34.412 1.00 74.56 211 LEU A C 1
ATOM 1709 O O . LEU A 1 211 ? 26.230 -1.634 -35.557 1.00 74.56 211 LEU A O 1
ATOM 1713 N N . ASN A 1 212 ? 27.821 -2.306 -34.105 1.00 76.56 212 ASN A N 1
ATOM 1714 C CA . ASN A 1 212 ? 28.745 -2.898 -35.057 1.00 76.56 212 ASN A CA 1
ATOM 1715 C C . ASN A 1 212 ? 29.127 -4.305 -34.590 1.00 76.56 212 ASN A C 1
ATOM 1717 O O . ASN A 1 212 ? 29.064 -4.602 -33.394 1.00 76.56 212 ASN A O 1
ATOM 1721 N N . ASP A 1 213 ? 29.592 -5.134 -35.523 1.00 73.38 213 ASP A N 1
ATOM 1722 C CA . ASP A 1 213 ? 30.161 -6.439 -35.198 1.00 73.38 213 ASP A CA 1
ATOM 1723 C C . ASP A 1 213 ? 31.319 -6.288 -34.203 1.00 73.38 213 ASP A C 1
ATOM 1725 O O . ASP A 1 213 ? 32.255 -5.506 -34.403 1.00 73.38 213 ASP A O 1
ATOM 1729 N N . VAL A 1 214 ? 31.239 -7.042 -33.107 1.00 76.38 214 VAL A N 1
ATOM 1730 C CA . VAL A 1 214 ? 32.266 -7.063 -32.066 1.00 76.38 214 VAL A CA 1
ATOM 1731 C C . VAL A 1 214 ? 33.281 -8.137 -32.426 1.00 76.38 214 VAL A C 1
ATOM 1733 O O . VAL A 1 214 ? 32.956 -9.325 -32.450 1.00 76.38 214 VAL A O 1
ATOM 1736 N N . PHE A 1 215 ? 34.524 -7.735 -32.680 1.00 76.50 215 PHE A N 1
ATOM 1737 C CA . PHE A 1 215 ? 35.596 -8.670 -33.009 1.00 76.50 215 PHE A CA 1
ATOM 1738 C C . PHE A 1 215 ? 36.439 -8.955 -31.772 1.00 76.50 215 PHE A C 1
ATOM 1740 O O . PHE A 1 215 ? 36.885 -8.038 -31.091 1.00 76.50 215 PHE A O 1
ATOM 1747 N N . ALA A 1 216 ? 36.682 -10.231 -31.484 1.00 79.38 216 ALA A N 1
ATOM 1748 C CA . ALA A 1 216 ? 37.589 -10.642 -30.421 1.00 79.38 216 ALA A CA 1
ATOM 1749 C C . ALA A 1 216 ? 39.000 -10.840 -31.001 1.00 79.38 216 ALA A C 1
ATOM 1751 O O . ALA A 1 216 ? 39.237 -11.808 -31.726 1.00 79.38 216 ALA A O 1
ATOM 1752 N N . GLN A 1 217 ? 39.944 -9.946 -30.699 1.00 82.44 217 GLN A N 1
ATOM 1753 C CA . GLN A 1 217 ? 41.345 -10.098 -31.101 1.00 82.44 217 GLN A CA 1
ATOM 1754 C C . GLN A 1 217 ? 42.144 -10.794 -29.989 1.00 82.44 217 GLN A C 1
ATOM 1756 O O . GLN A 1 217 ? 42.118 -10.342 -28.845 1.00 82.44 217 GLN A O 1
ATOM 1761 N N . PRO A 1 218 ? 42.879 -11.882 -30.277 1.00 83.19 218 PRO A N 1
ATOM 1762 C CA . PRO A 1 218 ? 43.720 -12.524 -29.275 1.00 83.19 218 PRO A CA 1
ATOM 1763 C C . PRO A 1 218 ? 44.896 -11.617 -28.884 1.00 83.19 218 PRO A C 1
ATOM 1765 O O . PRO A 1 218 ? 45.652 -11.165 -29.742 1.00 83.19 218 PRO A O 1
ATOM 1768 N N . ILE A 1 219 ? 45.083 -11.412 -27.578 1.00 85.44 219 ILE A N 1
ATOM 1769 C CA . ILE A 1 219 ? 46.197 -10.638 -26.991 1.00 85.44 219 ILE A CA 1
ATOM 1770 C C . ILE A 1 219 ? 47.302 -11.564 -26.439 1.00 85.44 219 ILE A C 1
ATOM 1772 O O . ILE A 1 219 ? 48.282 -11.112 -25.852 1.00 85.44 219 ILE A O 1
ATOM 1776 N N . GLY A 1 220 ? 47.142 -12.882 -26.609 1.00 74.00 220 GLY A N 1
ATOM 1777 C CA . GLY A 1 220 ? 48.016 -13.915 -26.043 1.00 74.00 220 GLY A CA 1
ATOM 1778 C C . GLY A 1 220 ? 47.501 -14.493 -24.717 1.00 74.00 220 GLY A C 1
ATOM 1779 O O . GLY A 1 220 ? 46.566 -13.979 -24.106 1.00 74.00 220 GLY A O 1
ATOM 1780 N N . ASN A 1 221 ? 48.087 -15.616 -24.278 1.00 77.88 221 ASN A N 1
ATOM 1781 C CA . ASN A 1 221 ? 47.712 -16.354 -23.055 1.00 77.88 221 ASN A CA 1
ATOM 1782 C C . ASN A 1 221 ? 46.209 -16.684 -22.932 1.00 77.88 221 ASN A C 1
ATOM 1784 O O . ASN A 1 221 ? 45.645 -16.632 -21.840 1.00 77.88 221 ASN A O 1
ATOM 1788 N N . GLY A 1 222 ? 45.544 -16.986 -24.053 1.00 75.12 222 GLY A N 1
ATOM 1789 C CA . GLY A 1 222 ? 44.108 -17.298 -24.079 1.00 75.12 222 GLY A CA 1
ATOM 1790 C C . GLY A 1 222 ? 43.189 -16.110 -23.772 1.00 75.12 222 GLY A C 1
ATOM 1791 O O . GLY A 1 222 ? 41.988 -16.308 -23.600 1.00 75.12 222 GLY A O 1
ATOM 1792 N N . LYS A 1 223 ? 43.728 -14.886 -23.698 1.00 69.44 223 LYS A N 1
ATOM 1793 C CA . LYS A 1 223 ? 42.953 -13.658 -23.505 1.00 69.44 223 LYS A CA 1
ATOM 1794 C C . LYS A 1 223 ? 42.627 -13.024 -24.852 1.00 69.44 223 LYS A C 1
ATOM 1796 O O . LYS A 1 223 ? 43.471 -12.981 -25.749 1.00 69.44 223 LYS A O 1
ATOM 1801 N N . TYR A 1 224 ? 41.411 -12.506 -24.956 1.00 78.81 224 TYR A N 1
ATOM 1802 C CA . TYR A 1 224 ? 40.905 -11.800 -26.126 1.00 78.81 224 TYR A CA 1
ATOM 1803 C C . TYR A 1 224 ? 40.493 -10.383 -25.723 1.00 78.81 224 TYR A C 1
ATOM 1805 O O . TYR A 1 224 ? 39.894 -10.197 -24.664 1.00 78.81 224 TYR A O 1
ATOM 1813 N N . GLU A 1 225 ? 40.815 -9.399 -26.557 1.00 79.56 225 GLU A N 1
ATOM 1814 C CA . GLU A 1 225 ? 40.302 -8.032 -26.466 1.00 79.56 225 GLU A CA 1
ATOM 1815 C C . GLU A 1 225 ? 39.108 -7.884 -27.398 1.00 79.56 225 GLU A C 1
ATOM 1817 O O . GLU A 1 225 ? 39.143 -8.369 -28.528 1.00 79.56 225 GLU A O 1
ATOM 1822 N N . LEU A 1 226 ? 38.060 -7.202 -26.944 1.00 76.94 226 LEU A N 1
ATOM 1823 C CA . LEU A 1 226 ? 36.948 -6.831 -27.812 1.00 76.94 226 LEU A CA 1
ATOM 1824 C C . LEU A 1 226 ? 37.308 -5.531 -28.537 1.00 76.94 226 LEU A C 1
ATOM 1826 O O . LEU A 1 226 ? 37.516 -4.500 -27.904 1.00 76.94 226 LEU A O 1
ATOM 1830 N N . ILE A 1 227 ? 37.358 -5.584 -29.862 1.00 74.44 227 ILE A N 1
ATOM 1831 C CA . ILE A 1 227 ? 37.672 -4.463 -30.749 1.00 74.44 227 ILE A CA 1
ATOM 1832 C C . ILE A 1 227 ? 36.423 -4.113 -31.557 1.00 74.44 227 ILE A C 1
ATOM 1834 O O . ILE A 1 227 ? 35.631 -4.987 -31.912 1.00 74.44 227 ILE A O 1
ATOM 1838 N N . ASN A 1 228 ? 36.245 -2.819 -31.846 1.00 65.94 228 ASN A N 1
ATOM 1839 C CA . ASN A 1 228 ? 35.118 -2.256 -32.604 1.00 65.94 228 ASN A CA 1
ATOM 1840 C C . ASN A 1 228 ? 33.728 -2.414 -31.963 1.00 65.94 228 ASN A C 1
ATOM 1842 O O . ASN A 1 228 ? 32.716 -2.179 -32.624 1.00 65.94 228 ASN A O 1
ATOM 1846 N N . GLY A 1 229 ? 33.657 -2.728 -30.668 1.00 63.97 229 GLY A N 1
ATOM 1847 C CA . GLY A 1 229 ? 32.397 -2.770 -29.930 1.00 63.97 229 GLY A CA 1
ATOM 1848 C C . GLY A 1 229 ? 31.841 -1.376 -29.642 1.00 63.97 229 GLY A C 1
ATOM 1849 O O . GLY A 1 229 ? 32.035 -0.842 -28.552 1.00 63.97 229 GLY A O 1
ATOM 1850 N N . ASN A 1 230 ? 31.127 -0.793 -30.603 1.00 71.75 230 ASN A N 1
ATOM 1851 C CA . ASN A 1 230 ? 30.235 0.329 -30.328 1.00 71.75 230 ASN A CA 1
ATOM 1852 C C . ASN A 1 230 ? 28.924 -0.233 -29.780 1.00 71.75 230 ASN A C 1
ATOM 1854 O O . ASN A 1 230 ? 28.244 -0.982 -30.475 1.00 71.75 230 ASN A O 1
ATOM 1858 N N . PHE A 1 231 ? 28.563 0.129 -28.552 1.00 73.12 231 PHE A N 1
ATOM 1859 C CA . PHE A 1 231 ? 27.328 -0.322 -27.915 1.00 73.12 231 PHE A CA 1
ATOM 1860 C C . PHE A 1 231 ? 26.377 0.850 -27.697 1.00 73.12 231 PHE A C 1
ATOM 1862 O O . PHE A 1 231 ? 26.792 1.916 -27.240 1.00 73.12 231 PHE A O 1
ATOM 1869 N N . GLU A 1 232 ? 25.094 0.636 -27.970 1.00 71.50 232 GLU A N 1
ATOM 1870 C CA . GLU A 1 232 ? 24.026 1.548 -27.577 1.00 71.50 232 GLU A CA 1
ATOM 1871 C C . GLU A 1 232 ? 23.225 0.948 -26.420 1.00 71.50 232 GLU A C 1
ATOM 1873 O O . GLU A 1 232 ? 22.839 -0.225 -26.430 1.00 71.50 232 GLU A O 1
ATOM 1878 N N . ILE A 1 233 ? 22.959 1.770 -25.403 1.00 70.94 233 ILE A N 1
ATOM 1879 C CA . ILE A 1 233 ? 22.091 1.400 -24.287 1.00 70.94 233 ILE A CA 1
ATOM 1880 C C . ILE A 1 233 ? 20.633 1.588 -24.725 1.00 70.94 233 ILE A C 1
ATOM 1882 O O . ILE A 1 233 ? 20.117 2.711 -24.784 1.00 70.94 233 ILE A O 1
ATOM 1886 N N . LEU A 1 234 ? 19.926 0.490 -24.994 1.00 71.00 234 LEU A N 1
ATOM 1887 C CA . LEU A 1 234 ? 18.496 0.556 -25.313 1.00 71.00 234 LEU A CA 1
ATOM 1888 C C . LEU A 1 234 ? 17.624 0.660 -24.076 1.00 71.00 234 LEU A C 1
ATOM 1890 O O . LEU A 1 234 ? 16.617 1.374 -24.101 1.00 71.00 234 LEU A O 1
ATOM 1894 N N . TYR A 1 235 ? 18.022 -0.017 -23.007 1.00 73.38 235 TYR A N 1
ATOM 1895 C CA . TYR A 1 235 ? 17.248 -0.150 -21.785 1.00 73.38 235 TYR A CA 1
ATOM 1896 C C . TYR A 1 235 ? 18.183 -0.032 -20.584 1.00 73.38 235 TYR A C 1
ATOM 1898 O O . TYR A 1 235 ? 19.240 -0.652 -20.597 1.00 73.38 235 TYR A O 1
ATOM 1906 N N . SER A 1 236 ? 17.835 0.763 -19.573 1.00 77.00 236 SER A N 1
ATOM 1907 C CA . SER A 1 236 ? 18.570 0.837 -18.303 1.00 77.00 236 SER A CA 1
ATOM 1908 C C . SER A 1 236 ? 17.640 1.404 -17.230 1.00 77.00 236 SER A C 1
ATOM 1910 O O . SER A 1 236 ? 17.539 2.622 -17.083 1.00 77.00 236 SER A O 1
ATOM 1912 N N . PHE A 1 237 ? 16.878 0.543 -16.540 1.00 81.25 237 PHE A N 1
ATOM 1913 C CA . PHE A 1 237 ? 15.866 0.990 -15.570 1.00 81.25 237 PHE A CA 1
ATOM 1914 C C . PHE A 1 237 ? 15.780 0.117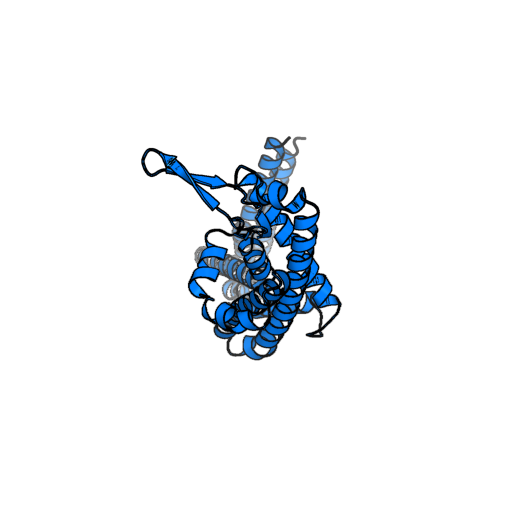 -14.309 1.00 81.25 237 PHE A C 1
ATOM 1916 O O . PHE A 1 237 ? 15.939 -1.102 -14.391 1.00 81.25 237 PHE A O 1
ATOM 1923 N N . PRO A 1 238 ? 15.478 0.718 -13.139 1.00 83.12 238 PRO A N 1
ATOM 1924 C CA . PRO A 1 238 ? 15.182 0.002 -11.907 1.00 83.12 238 PRO A CA 1
ATOM 1925 C C . PRO A 1 238 ? 13.723 -0.460 -11.933 1.00 83.12 238 PRO A C 1
ATOM 1927 O O . PRO A 1 238 ? 12.830 0.160 -11.356 1.00 83.12 238 PRO A O 1
ATOM 1930 N N . GLU A 1 239 ? 13.457 -1.536 -12.665 1.00 89.19 239 GLU A N 1
ATOM 1931 C CA . GLU A 1 239 ? 12.104 -2.080 -12.836 1.00 89.19 239 GLU A CA 1
ATOM 1932 C C . GLU A 1 239 ? 11.440 -2.430 -11.506 1.00 89.19 239 GLU A C 1
ATOM 1934 O O . GLU A 1 239 ? 10.273 -2.103 -11.285 1.00 89.19 239 GLU A O 1
ATOM 1939 N N . GLY A 1 240 ? 12.210 -3.027 -10.591 1.00 88.88 240 GLY A N 1
ATOM 1940 C CA . GLY A 1 240 ? 11.717 -3.390 -9.270 1.00 88.88 240 GLY A CA 1
ATOM 1941 C C . GLY A 1 240 ? 11.257 -2.177 -8.463 1.00 88.88 240 GLY A C 1
ATOM 1942 O O . GLY A 1 240 ? 10.281 -2.263 -7.725 1.00 88.88 240 GLY A O 1
ATOM 1943 N N . MET A 1 241 ? 11.859 -1.006 -8.674 1.00 90.88 241 MET A N 1
ATOM 1944 C CA . MET A 1 241 ? 11.456 0.239 -8.026 1.00 90.88 241 MET A CA 1
ATOM 1945 C C . MET A 1 241 ? 10.052 0.652 -8.470 1.00 90.88 241 MET A C 1
ATOM 1947 O O . MET A 1 241 ? 9.230 1.043 -7.636 1.00 90.88 241 MET A O 1
ATOM 1951 N N . LEU A 1 242 ? 9.765 0.554 -9.773 1.00 91.06 242 LEU A N 1
ATOM 1952 C CA . LEU A 1 242 ? 8.441 0.850 -10.324 1.00 91.06 242 LEU A CA 1
ATOM 1953 C C . LEU A 1 242 ? 7.418 -0.200 -9.888 1.00 91.06 242 LEU A C 1
ATOM 1955 O O . LEU A 1 242 ? 6.318 0.173 -9.489 1.00 91.06 242 LEU A O 1
ATOM 1959 N N . PHE A 1 243 ? 7.796 -1.481 -9.875 1.00 92.44 243 PHE A N 1
ATOM 1960 C CA . PHE A 1 243 ? 6.942 -2.564 -9.385 1.00 92.44 243 PHE A CA 1
ATOM 1961 C C . PHE A 1 243 ? 6.557 -2.372 -7.915 1.00 92.44 243 PHE A C 1
ATOM 1963 O O . PHE A 1 243 ? 5.378 -2.377 -7.565 1.00 92.44 243 PHE A O 1
ATOM 1970 N N . VAL A 1 244 ? 7.534 -2.130 -7.041 1.00 90.50 244 VAL A N 1
ATOM 1971 C CA . VAL A 1 244 ? 7.285 -1.899 -5.614 1.00 90.50 244 VAL A CA 1
ATOM 1972 C C . VAL A 1 244 ? 6.468 -0.619 -5.400 1.00 90.50 244 VAL A C 1
ATOM 1974 O O . VAL A 1 244 ? 5.549 -0.609 -4.581 1.00 90.50 244 VAL A O 1
ATOM 1977 N N . SER A 1 245 ? 6.735 0.447 -6.161 1.00 90.00 245 SER A N 1
ATOM 1978 C CA . SER A 1 245 ? 5.916 1.671 -6.118 1.00 90.00 245 SER A CA 1
ATOM 1979 C C . SER A 1 245 ? 4.466 1.409 -6.541 1.00 90.00 245 SER A C 1
ATOM 1981 O O . SER A 1 245 ? 3.541 1.914 -5.907 1.00 90.00 245 SER A O 1
ATOM 1983 N N . SER A 1 246 ? 4.254 0.572 -7.559 1.00 89.75 246 SER A N 1
ATOM 1984 C CA . SER A 1 246 ? 2.926 0.147 -8.010 1.00 89.75 246 SER A CA 1
ATOM 1985 C C . SER A 1 246 ? 2.176 -0.635 -6.928 1.00 89.75 246 SER A C 1
ATOM 1987 O O . SER A 1 246 ? 1.039 -0.297 -6.586 1.00 89.75 246 SER A O 1
ATOM 1989 N N . LEU A 1 247 ? 2.836 -1.605 -6.282 1.00 87.69 247 LEU A N 1
ATOM 1990 C CA . LEU A 1 247 ? 2.250 -2.354 -5.164 1.00 87.69 247 LEU A CA 1
ATOM 1991 C C . LEU A 1 247 ? 1.805 -1.426 -4.029 1.00 87.69 247 LEU A C 1
ATOM 1993 O O . LEU A 1 247 ? 0.707 -1.581 -3.487 1.00 87.69 247 LEU A O 1
ATOM 1997 N N . PHE A 1 248 ? 2.619 -0.422 -3.701 1.00 83.19 248 PHE A N 1
ATOM 1998 C CA . PHE A 1 248 ? 2.288 0.561 -2.672 1.00 83.19 248 PHE A CA 1
ATOM 1999 C C . PHE A 1 248 ? 1.245 1.600 -3.100 1.00 83.19 248 PHE A C 1
ATOM 2001 O O . PHE A 1 248 ? 0.631 2.233 -2.233 1.00 83.19 248 PHE A O 1
ATOM 2008 N N . THR A 1 249 ? 0.982 1.731 -4.400 1.00 79.44 249 THR A N 1
ATOM 2009 C CA . THR A 1 249 ? -0.126 2.539 -4.930 1.00 79.44 249 THR A CA 1
ATOM 2010 C C . THR A 1 249 ? -1.484 1.880 -4.682 1.00 79.44 249 THR A C 1
ATOM 2012 O O . THR A 1 249 ? -2.513 2.565 -4.657 1.00 79.44 249 THR A O 1
ATOM 2015 N N . SER A 1 250 ? -1.514 0.589 -4.329 1.00 68.94 250 SER A N 1
ATOM 2016 C CA . SER A 1 250 ? -2.681 -0.012 -3.679 1.00 68.94 250 SER A CA 1
ATOM 2017 C C . SER A 1 250 ? -2.836 0.539 -2.245 1.00 68.94 250 SER A C 1
ATOM 2019 O O . SER A 1 250 ? -2.510 -0.084 -1.235 1.00 68.94 250 SER A O 1
ATOM 2021 N N . VAL A 1 251 ? -3.385 1.756 -2.125 1.00 61.31 251 VAL A N 1
ATOM 2022 C CA . VAL A 1 251 ? -3.721 2.427 -0.843 1.00 61.31 251 VAL A CA 1
ATOM 2023 C C . VAL A 1 251 ? -4.469 1.493 0.114 1.00 61.31 251 VAL A C 1
ATOM 2025 O O . VAL A 1 251 ? -4.377 1.609 1.334 1.00 61.31 251 VAL A O 1
ATOM 2028 N N . TRP A 1 252 ? -5.187 0.536 -0.459 1.00 70.12 252 TRP A N 1
ATOM 2029 C CA . TRP A 1 252 ? -5.899 -0.545 0.195 1.00 70.12 252 TRP A CA 1
ATOM 2030 C C . TRP A 1 252 ? -5.020 -1.358 1.145 1.00 70.12 252 TRP A C 1
ATOM 2032 O O . TRP A 1 252 ? -5.409 -1.527 2.298 1.00 70.12 252 TRP A O 1
ATOM 2042 N N . VAL A 1 253 ? -3.825 -1.794 0.733 1.00 67.88 253 VAL A N 1
ATOM 2043 C CA . VAL A 1 253 ? -2.930 -2.599 1.585 1.00 67.88 253 VAL A CA 1
ATOM 2044 C C . VAL A 1 253 ? -2.552 -1.829 2.849 1.00 67.88 253 VAL A C 1
ATOM 2046 O O . VAL A 1 253 ? -2.628 -2.372 3.954 1.00 67.88 253 VAL A O 1
ATOM 2049 N N . TRP A 1 254 ? -2.238 -0.542 2.717 1.00 73.06 254 TRP A N 1
ATOM 2050 C CA . TRP A 1 254 ? -1.922 0.326 3.851 1.00 73.06 254 TRP A CA 1
ATOM 2051 C C . TRP A 1 254 ? -3.135 0.605 4.728 1.00 73.06 254 TRP A C 1
ATOM 2053 O O . TRP A 1 254 ? -3.058 0.465 5.947 1.00 73.06 254 TRP A O 1
ATOM 2063 N N . ALA A 1 255 ? -4.271 0.952 4.124 1.00 79.06 255 ALA A N 1
ATOM 2064 C CA . ALA A 1 255 ? -5.500 1.227 4.854 1.00 79.06 255 ALA A CA 1
ATOM 2065 C C . ALA A 1 255 ? -5.960 -0.002 5.650 1.00 79.06 255 ALA A C 1
ATOM 2067 O O . ALA A 1 255 ? -6.325 0.128 6.819 1.00 79.06 255 ALA A O 1
ATOM 2068 N N . PHE A 1 256 ? -5.872 -1.203 5.071 1.00 79.38 256 PHE A N 1
ATOM 2069 C CA . PHE A 1 256 ? -6.152 -2.450 5.780 1.00 79.38 256 PHE A CA 1
ATOM 2070 C C . PHE A 1 256 ? -5.116 -2.739 6.861 1.00 79.38 256 PHE A C 1
ATOM 2072 O O . PHE A 1 256 ? -5.506 -3.095 7.971 1.00 79.38 256 PHE A O 1
ATOM 2079 N N . SER A 1 257 ? -3.826 -2.544 6.586 1.00 78.69 257 SER A N 1
ATOM 2080 C CA . SER A 1 257 ? -2.758 -2.781 7.565 1.00 78.69 257 SER A CA 1
ATOM 2081 C C . SER A 1 257 ? -2.896 -1.865 8.782 1.00 78.69 257 SER A C 1
ATOM 2083 O O . SER A 1 257 ? -2.923 -2.346 9.914 1.00 78.69 257 SER A O 1
ATOM 2085 N N . ILE A 1 258 ? -3.091 -0.560 8.564 1.00 82.62 258 ILE A N 1
ATOM 2086 C CA . ILE A 1 258 ? -3.338 0.432 9.620 1.00 82.62 258 ILE A CA 1
ATOM 2087 C C . ILE A 1 258 ? -4.626 0.089 10.369 1.00 82.62 258 ILE A C 1
ATOM 2089 O O . ILE A 1 258 ? -4.657 0.096 11.597 1.00 82.62 258 ILE A O 1
ATOM 2093 N N . SER A 1 259 ? -5.688 -0.267 9.647 1.00 85.31 259 SER A N 1
ATOM 2094 C CA . SER A 1 259 ? -6.967 -0.636 10.249 1.00 85.31 259 SER A CA 1
ATOM 2095 C C . SER A 1 259 ? -6.874 -1.894 11.120 1.00 85.31 259 SER A C 1
ATOM 2097 O O . SER A 1 259 ? -7.498 -1.947 12.180 1.00 85.31 259 SER A O 1
ATOM 2099 N N . LEU A 1 260 ? -6.118 -2.909 10.699 1.00 83.44 260 LEU A N 1
ATOM 2100 C CA . LEU A 1 260 ? -5.889 -4.134 11.469 1.00 83.44 260 LEU A CA 1
ATOM 2101 C C . LEU A 1 260 ? -4.963 -3.881 12.661 1.00 83.44 260 LEU A C 1
ATOM 2103 O O . LEU A 1 260 ? -5.189 -4.421 13.746 1.00 83.44 260 LEU A O 1
ATOM 2107 N N . TRP A 1 261 ? -3.958 -3.024 12.489 1.00 84.94 261 TRP A N 1
ATOM 2108 C CA . TRP A 1 261 ? -3.098 -2.576 13.577 1.00 84.94 261 TRP A CA 1
ATOM 2109 C C . TRP A 1 261 ? -3.905 -1.836 14.655 1.00 84.94 261 TRP A C 1
ATOM 2111 O O . TRP A 1 261 ? -3.853 -2.224 15.823 1.00 84.94 261 TRP A O 1
ATOM 2121 N N . LEU A 1 262 ? -4.747 -0.871 14.270 1.00 85.81 262 LEU A N 1
ATOM 2122 C CA . LEU A 1 262 ? -5.663 -0.164 15.178 1.00 85.81 262 LEU A CA 1
ATOM 2123 C C . LEU A 1 262 ? -6.642 -1.119 15.869 1.00 85.81 262 LEU A C 1
ATOM 2125 O O . LEU A 1 262 ? -6.851 -1.020 17.079 1.00 85.81 262 LEU A O 1
ATOM 2129 N N . PHE A 1 263 ? -7.204 -2.083 15.134 1.00 88.44 263 PHE A N 1
ATOM 2130 C CA . PHE A 1 263 ? -8.037 -3.134 15.720 1.00 88.44 263 PHE A CA 1
ATOM 2131 C C . PHE A 1 263 ? -7.286 -3.902 16.820 1.00 88.44 263 PHE A C 1
ATOM 2133 O O . PHE A 1 263 ? -7.832 -4.104 17.906 1.00 88.44 263 PHE A O 1
ATOM 2140 N N . ASN A 1 264 ? -6.032 -4.295 16.579 1.00 86.94 264 ASN A N 1
ATOM 2141 C CA . ASN A 1 264 ? -5.218 -5.008 17.564 1.00 86.94 264 ASN A CA 1
ATOM 2142 C C . ASN A 1 264 ? -4.907 -4.149 18.796 1.00 86.94 264 ASN A C 1
ATOM 2144 O O . ASN A 1 264 ? -4.982 -4.651 19.922 1.00 86.94 264 ASN A O 1
ATOM 2148 N N . VAL A 1 265 ? -4.617 -2.858 18.607 1.00 86.88 265 VAL A N 1
ATOM 2149 C CA . VAL A 1 265 ? -4.430 -1.897 19.706 1.00 86.88 265 VAL A CA 1
ATOM 2150 C C . VAL A 1 265 ? -5.701 -1.803 20.555 1.00 86.88 265 VAL A C 1
ATOM 2152 O O . VAL A 1 265 ? -5.645 -1.971 21.773 1.00 86.88 265 VAL A O 1
ATOM 2155 N N . LEU A 1 266 ? -6.868 -1.637 19.930 1.00 88.88 266 LEU A N 1
ATOM 2156 C CA . LEU A 1 266 ? -8.150 -1.534 20.638 1.00 88.88 266 LEU A CA 1
ATOM 2157 C C . LEU A 1 266 ? -8.581 -2.847 21.298 1.00 88.88 266 LEU A C 1
ATOM 2159 O O . LEU A 1 266 ? -9.193 -2.831 22.370 1.00 88.88 266 LEU A O 1
ATOM 2163 N N . LYS A 1 267 ? -8.235 -3.994 20.707 1.00 89.50 267 LYS A N 1
ATOM 2164 C CA . LYS A 1 267 ? -8.430 -5.312 21.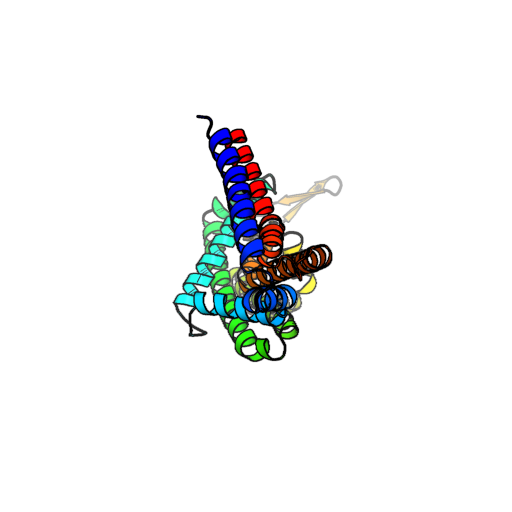321 1.00 89.50 267 LYS A CA 1
ATOM 2165 C C . LYS A 1 267 ? -7.619 -5.431 22.612 1.00 89.50 267 LYS A C 1
ATOM 2167 O O . LYS A 1 267 ? -8.171 -5.824 23.640 1.00 89.50 267 LYS A O 1
ATOM 2172 N N . ARG A 1 268 ? -6.342 -5.029 22.589 1.00 88.81 268 ARG A N 1
ATOM 2173 C CA . ARG A 1 268 ? -5.486 -4.980 23.789 1.00 88.81 268 ARG A CA 1
ATOM 2174 C C . ARG A 1 268 ? -6.026 -3.995 24.825 1.00 88.81 268 ARG A C 1
ATOM 2176 O O . ARG A 1 268 ? -6.147 -4.366 25.988 1.00 88.81 268 ARG A O 1
ATOM 2183 N N . ALA A 1 269 ? -6.446 -2.801 24.404 1.00 88.12 269 ALA A N 1
ATOM 2184 C CA . ALA A 1 269 ? -7.070 -1.817 25.289 1.00 88.12 269 ALA A CA 1
ATOM 2185 C C . ALA A 1 269 ? -8.360 -2.351 25.934 1.00 88.12 269 ALA A C 1
ATOM 2187 O O . ALA A 1 269 ? -8.587 -2.137 27.119 1.00 88.12 269 ALA A O 1
ATOM 2188 N N . THR A 1 270 ? -9.180 -3.108 25.195 1.00 89.50 270 THR A N 1
ATOM 2189 C CA . THR A 1 270 ? -10.384 -3.760 25.743 1.00 89.50 270 THR A CA 1
ATOM 2190 C C . THR A 1 270 ? -10.019 -4.834 26.768 1.00 89.50 270 THR A C 1
ATOM 2192 O O . THR A 1 270 ? -10.665 -4.929 27.808 1.00 89.50 270 THR A O 1
ATOM 2195 N N . SER A 1 271 ? -8.975 -5.627 26.509 1.00 89.38 271 SER A N 1
ATOM 2196 C CA . SER A 1 271 ? -8.474 -6.622 27.465 1.00 89.38 271 SER A CA 1
ATOM 2197 C C . SER A 1 271 ? -7.985 -5.963 28.754 1.00 89.38 271 SER A C 1
ATOM 2199 O O . SER A 1 271 ? -8.352 -6.404 29.841 1.00 89.38 271 SER A O 1
ATOM 2201 N N . LEU A 1 272 ? -7.213 -4.879 28.636 1.00 89.06 272 LEU A N 1
ATOM 2202 C CA . LEU A 1 272 ? -6.726 -4.108 29.778 1.00 89.06 272 LEU A CA 1
ATOM 2203 C C . LEU A 1 272 ? -7.883 -3.441 30.532 1.00 89.06 272 LEU A C 1
ATOM 2205 O O . LEU A 1 272 ? -7.939 -3.533 31.751 1.00 89.06 272 LEU A O 1
ATOM 2209 N N . LYS A 1 273 ? -8.863 -2.866 29.823 1.00 92.44 273 LYS A N 1
ATOM 2210 C CA . LYS A 1 273 ? -10.107 -2.355 30.417 1.00 92.44 273 LYS A CA 1
ATOM 2211 C C . LYS A 1 273 ? -10.819 -3.440 31.216 1.00 92.44 273 LYS A C 1
ATOM 2213 O O . LYS A 1 273 ? -11.186 -3.202 32.353 1.00 92.44 273 LYS A O 1
ATOM 2218 N N . ASN A 1 274 ? -11.011 -4.628 30.644 1.00 90.56 274 ASN A N 1
ATOM 2219 C CA . ASN A 1 274 ? -11.693 -5.731 31.321 1.00 90.56 274 ASN A CA 1
ATOM 2220 C C . ASN A 1 274 ? -10.924 -6.216 32.558 1.00 90.56 274 ASN A C 1
ATOM 2222 O O . ASN A 1 274 ? -11.551 -6.553 33.555 1.00 90.56 274 ASN A O 1
ATOM 2226 N N . PHE A 1 275 ? -9.590 -6.235 32.505 1.00 90.62 275 PHE A N 1
ATOM 2227 C CA . PHE A 1 275 ? -8.749 -6.518 33.668 1.00 90.62 275 PHE A CA 1
ATOM 2228 C C . PHE A 1 275 ? -8.932 -5.452 34.758 1.00 90.62 275 PHE A C 1
ATOM 2230 O O . PHE A 1 275 ? -9.287 -5.786 35.881 1.00 90.62 275 PHE A O 1
ATOM 2237 N N . LEU A 1 276 ? -8.811 -4.167 34.410 1.00 89.50 276 LEU A N 1
ATOM 2238 C CA . LEU A 1 276 ? -8.981 -3.068 35.365 1.00 89.50 276 LEU A CA 1
ATOM 2239 C C . LEU A 1 276 ? -10.403 -3.000 35.941 1.00 89.50 276 LEU A C 1
ATOM 2241 O O . LEU A 1 276 ? -10.564 -2.695 37.114 1.00 89.50 276 LEU A O 1
ATOM 2245 N N . VAL A 1 277 ? -11.431 -3.312 35.144 1.00 89.94 277 VAL A N 1
ATOM 2246 C CA . VAL A 1 277 ? -12.823 -3.404 35.611 1.00 89.94 277 VAL A CA 1
ATOM 2247 C C . VAL A 1 277 ? -12.972 -4.499 36.670 1.00 89.94 277 VAL A C 1
ATOM 2249 O O . VAL A 1 277 ? -13.651 -4.261 37.664 1.00 89.94 277 VAL A O 1
ATOM 2252 N N . LYS A 1 278 ? -12.338 -5.667 36.484 1.00 87.88 278 LYS A N 1
ATOM 2253 C CA . LYS A 1 278 ? -12.379 -6.772 37.460 1.00 87.88 278 LYS A CA 1
ATOM 2254 C C . LYS A 1 278 ? -11.718 -6.413 38.789 1.00 87.88 278 LYS A C 1
ATOM 2256 O O . LYS A 1 278 ? -12.255 -6.763 39.830 1.00 87.88 278 LYS A O 1
ATOM 2261 N N . GLU A 1 279 ? -10.587 -5.716 38.738 1.00 87.81 279 GLU A N 1
ATOM 2262 C CA . GLU A 1 279 ? -9.852 -5.282 39.935 1.00 87.81 279 GLU A CA 1
ATOM 2263 C C . GLU A 1 279 ? -10.472 -4.035 40.590 1.00 87.81 279 GLU A C 1
ATOM 2265 O O . GLU A 1 279 ? -10.186 -3.709 41.740 1.00 87.81 279 GLU A O 1
ATOM 2270 N N . SER A 1 280 ? -11.328 -3.312 39.863 1.00 86.06 280 SER A N 1
ATOM 2271 C CA . SER A 1 280 ? -11.993 -2.114 40.369 1.00 86.06 280 SER A CA 1
ATOM 2272 C C . SER A 1 280 ? -13.280 -2.433 41.122 1.00 86.06 280 SER A C 1
ATOM 2274 O O . SER A 1 280 ? -14.040 -3.336 40.773 1.00 86.06 280 SER A O 1
ATOM 2276 N N . SER A 1 281 ? -13.616 -1.584 42.086 1.00 83.94 281 SER A N 1
ATOM 2277 C CA . SER A 1 281 ? -14.888 -1.616 42.802 1.00 83.94 281 SER A CA 1
ATOM 2278 C C . SER A 1 281 ? -16.024 -0.941 42.016 1.00 83.94 281 SER A C 1
ATOM 2280 O O . SER A 1 281 ? -16.848 -0.230 42.585 1.00 83.94 281 SER A O 1
ATOM 2282 N N . ILE A 1 282 ? -16.115 -1.176 40.700 1.00 83.88 282 ILE A N 1
ATOM 2283 C CA . ILE A 1 282 ? -17.067 -0.486 39.806 1.00 83.88 282 ILE A CA 1
ATOM 2284 C C . ILE A 1 282 ? -18.538 -0.674 40.206 1.00 83.88 282 ILE A C 1
ATOM 2286 O O . ILE A 1 282 ? -19.374 0.168 39.894 1.00 83.88 282 ILE A O 1
ATOM 2290 N N . ALA A 1 283 ? -18.858 -1.763 40.910 1.00 82.50 283 ALA A N 1
ATOM 2291 C CA . ALA A 1 283 ? -20.202 -2.038 41.409 1.00 82.50 283 ALA A CA 1
ATOM 2292 C C . ALA A 1 283 ? -20.613 -1.128 42.581 1.00 82.50 283 ALA A C 1
ATOM 2294 O O . ALA A 1 283 ? -21.801 -0.858 42.744 1.00 82.50 283 ALA A O 1
ATOM 2295 N N . SER A 1 284 ? -19.656 -0.665 43.392 1.00 83.75 284 SER A N 1
ATOM 2296 C CA . SER A 1 284 ? -19.911 0.224 44.534 1.00 83.75 284 SER A CA 1
ATOM 2297 C C . SER A 1 284 ? -19.514 1.674 44.266 1.00 83.75 284 SER A C 1
ATOM 2299 O O . SER A 1 284 ? -20.120 2.577 44.836 1.00 83.75 284 SER A O 1
ATOM 2301 N N . LYS A 1 285 ? -18.522 1.896 43.397 1.00 88.19 285 LYS A N 1
ATOM 2302 C CA . LYS A 1 285 ? -17.968 3.204 43.030 1.00 88.19 285 LYS A CA 1
ATOM 2303 C C . LYS A 1 285 ? -17.835 3.347 41.507 1.00 88.19 285 LYS A C 1
ATOM 2305 O O . LYS A 1 285 ? -16.719 3.279 40.972 1.00 88.19 285 LYS A O 1
ATOM 2310 N N . PRO A 1 286 ? -18.962 3.441 40.775 1.00 87.06 286 PRO A N 1
ATOM 2311 C CA . PRO A 1 286 ? -18.971 3.450 39.316 1.00 87.06 286 PRO A CA 1
ATOM 2312 C C . PRO A 1 286 ? -18.264 4.660 38.697 1.00 87.06 286 PRO A C 1
ATOM 2314 O O . PRO A 1 286 ? -17.487 4.485 37.757 1.00 87.06 286 PRO A O 1
ATOM 2317 N N . TYR A 1 287 ? -18.503 5.874 39.193 1.00 87.50 287 TYR A N 1
ATOM 2318 C CA . TYR A 1 287 ? -17.961 7.095 38.588 1.00 87.50 287 TYR A CA 1
ATOM 2319 C C . TYR A 1 287 ? -16.447 7.199 38.796 1.00 87.50 287 TYR A C 1
ATOM 2321 O O . TYR A 1 287 ? -15.706 7.484 37.849 1.00 87.50 287 TYR A O 1
ATOM 2329 N N . LEU A 1 288 ? -15.970 6.892 40.004 1.00 88.06 288 LEU A N 1
ATOM 2330 C CA . LEU A 1 288 ? -14.552 6.888 40.342 1.00 88.06 288 LEU A CA 1
ATOM 2331 C C . LEU A 1 288 ? -13.805 5.795 39.573 1.00 88.06 288 LEU A C 1
ATOM 2333 O O . LEU A 1 288 ? -12.756 6.064 38.988 1.00 88.06 288 LEU A O 1
ATOM 2337 N N . SER A 1 289 ? -14.363 4.581 39.516 1.00 87.19 289 SER A N 1
ATOM 2338 C CA . SER A 1 289 ? -13.737 3.459 38.806 1.00 87.19 289 SER A CA 1
ATOM 2339 C C . SER A 1 289 ? -13.616 3.740 37.309 1.00 87.19 289 SER A C 1
ATOM 2341 O O . SER A 1 289 ? -12.544 3.552 36.735 1.00 87.19 289 SER A O 1
ATOM 2343 N N . VAL A 1 290 ? -14.666 4.270 36.670 1.00 87.44 290 VAL A N 1
ATOM 2344 C CA . VAL A 1 290 ? -14.607 4.675 35.254 1.00 87.44 290 VAL A CA 1
ATOM 2345 C C . VAL A 1 290 ? -13.548 5.760 35.033 1.00 87.44 290 VAL A C 1
ATOM 2347 O O . VAL A 1 290 ? -12.784 5.676 34.068 1.00 87.44 290 VAL A O 1
ATOM 2350 N N . GLY A 1 291 ? -13.451 6.744 35.929 1.00 85.25 291 GLY A N 1
ATOM 2351 C CA . GLY A 1 291 ? -12.436 7.797 35.858 1.00 85.25 291 GLY A CA 1
ATOM 2352 C C . GLY A 1 291 ? -11.001 7.288 35.962 1.00 85.25 291 GLY A C 1
ATOM 2353 O O . GLY A 1 291 ? -10.152 7.664 35.151 1.00 85.25 291 GLY A O 1
ATOM 2354 N N . ILE A 1 292 ? -10.732 6.392 36.915 1.00 87.00 292 ILE A N 1
ATOM 2355 C CA . ILE A 1 292 ? -9.409 5.776 37.094 1.00 87.00 292 ILE A CA 1
ATOM 2356 C C . ILE A 1 292 ? -9.043 4.951 35.859 1.00 87.00 292 ILE A C 1
ATOM 2358 O O . ILE A 1 292 ? -7.963 5.125 35.295 1.00 87.00 292 ILE A O 1
ATOM 2362 N N . ILE A 1 293 ? -9.961 4.105 35.385 1.00 88.00 293 ILE A N 1
ATOM 2363 C CA . ILE A 1 293 ? -9.732 3.258 34.208 1.00 88.00 293 ILE A CA 1
ATOM 2364 C C . ILE A 1 293 ? -9.467 4.118 32.968 1.00 88.00 293 ILE A C 1
ATOM 2366 O O . ILE A 1 293 ? -8.543 3.836 32.208 1.00 88.00 293 ILE A O 1
ATOM 2370 N N . THR A 1 294 ? -10.225 5.199 32.779 1.00 85.50 294 THR A N 1
ATOM 2371 C CA . THR A 1 294 ? -10.026 6.133 31.658 1.00 85.50 294 THR A CA 1
ATOM 2372 C C . THR A 1 294 ? -8.678 6.850 31.760 1.00 85.50 294 THR A C 1
ATOM 2374 O O . THR A 1 294 ? -7.972 6.984 30.760 1.00 85.50 294 THR A O 1
ATOM 2377 N N . THR A 1 295 ? -8.277 7.256 32.967 1.00 84.19 295 THR A N 1
ATOM 2378 C CA . THR A 1 295 ? -6.966 7.872 33.216 1.00 84.19 295 THR A CA 1
ATOM 2379 C C . THR A 1 295 ? -5.825 6.924 32.837 1.00 84.19 295 THR A C 1
ATOM 2381 O O . THR A 1 295 ? -4.914 7.320 32.110 1.00 84.19 295 THR A O 1
ATOM 2384 N N . ILE A 1 296 ? -5.906 5.655 33.250 1.00 86.12 296 ILE A N 1
ATOM 2385 C CA . ILE A 1 296 ? -4.889 4.637 32.946 1.00 86.12 296 ILE A CA 1
ATOM 2386 C C . ILE A 1 296 ? -4.834 4.325 31.447 1.00 86.12 296 ILE A C 1
ATOM 2388 O O . ILE A 1 296 ? -3.751 4.227 30.877 1.00 86.12 296 ILE A O 1
ATOM 2392 N N . LEU A 1 297 ? -5.990 4.170 30.798 1.00 86.06 297 LEU A N 1
ATOM 2393 C CA . LEU A 1 297 ? -6.055 3.755 29.396 1.00 86.06 297 LEU A CA 1
ATOM 2394 C C . LEU A 1 297 ? -5.735 4.874 28.401 1.00 86.06 297 LEU A C 1
ATOM 2396 O O . LEU A 1 297 ? -5.295 4.569 27.294 1.00 86.06 297 LEU A O 1
ATOM 2400 N N . PHE A 1 298 ? -5.982 6.138 28.754 1.00 82.31 298 PHE A N 1
ATOM 2401 C CA . PHE A 1 298 ? -5.894 7.254 27.809 1.00 82.31 298 PHE A CA 1
ATOM 2402 C C . PHE A 1 298 ? -4.937 8.360 28.257 1.00 82.31 298 PHE A C 1
ATOM 2404 O O . PHE A 1 298 ? -4.017 8.702 27.517 1.00 82.31 298 PHE A O 1
ATOM 2411 N N . PHE A 1 299 ? -5.106 8.898 29.468 1.00 80.44 299 PHE A N 1
ATOM 2412 C CA . PHE A 1 299 ? -4.322 10.055 29.916 1.00 80.44 299 PHE A CA 1
ATOM 2413 C C . PHE A 1 299 ? -2.847 9.721 30.150 1.00 80.44 299 PHE A C 1
ATOM 2415 O O . PHE A 1 299 ? -1.990 10.484 29.713 1.00 80.44 299 PHE A O 1
ATOM 2422 N N . ILE A 1 300 ? -2.535 8.583 30.782 1.00 82.94 300 ILE A N 1
ATOM 2423 C CA . ILE A 1 300 ? -1.139 8.180 31.016 1.00 82.94 300 ILE A CA 1
ATOM 2424 C C . ILE A 1 300 ? -0.400 7.943 29.685 1.00 82.94 300 ILE A C 1
ATOM 2426 O O . ILE A 1 300 ? 0.648 8.560 29.487 1.00 82.94 300 ILE A O 1
ATOM 2430 N N . PRO A 1 301 ? -0.919 7.138 28.732 1.00 83.69 301 PRO A N 1
ATOM 2431 C CA . PRO A 1 301 ? -0.276 6.980 27.429 1.00 83.69 301 PRO A CA 1
ATOM 2432 C C . PRO A 1 301 ? -0.131 8.294 26.655 1.00 83.69 301 PRO A C 1
ATOM 2434 O O . PRO A 1 301 ? 0.922 8.532 26.068 1.00 83.69 301 PRO A O 1
ATOM 2437 N N . ALA A 1 302 ? -1.150 9.162 26.671 1.00 82.06 302 ALA A N 1
ATOM 2438 C CA . ALA A 1 302 ? -1.097 10.456 25.990 1.00 82.06 302 ALA A CA 1
ATOM 2439 C C . ALA A 1 302 ? -0.031 11.382 26.595 1.00 82.06 302 ALA A C 1
ATOM 2441 O O . ALA A 1 302 ? 0.722 12.022 25.859 1.00 82.06 302 ALA A O 1
ATOM 2442 N N . PHE A 1 303 ? 0.074 11.413 27.927 1.00 81.69 303 PHE A N 1
ATOM 2443 C CA . PHE A 1 303 ? 1.111 12.166 28.624 1.00 81.69 303 PHE A CA 1
ATOM 2444 C C . PHE A 1 303 ? 2.509 11.629 28.308 1.00 81.69 303 PHE A C 1
ATOM 2446 O O . PHE A 1 303 ? 3.386 12.410 27.953 1.00 81.69 303 PHE A O 1
ATOM 2453 N N . LEU A 1 304 ? 2.712 10.309 28.374 1.00 82.50 304 LEU A N 1
ATOM 2454 C CA . LEU A 1 304 ? 3.996 9.684 28.040 1.00 82.50 304 LEU A CA 1
ATOM 2455 C C . LEU A 1 304 ? 4.404 9.972 26.594 1.00 82.50 304 LEU A C 1
ATOM 2457 O O . LEU A 1 304 ? 5.557 10.313 26.340 1.00 82.50 304 LEU A O 1
ATOM 2461 N N . PHE A 1 305 ? 3.459 9.887 25.656 1.00 83.12 305 PHE A N 1
ATOM 2462 C CA . PHE A 1 305 ? 3.706 10.224 24.258 1.00 83.12 305 PHE A CA 1
ATOM 2463 C C . PHE A 1 305 ? 4.143 11.684 24.098 1.00 83.12 305 PHE A C 1
ATOM 2465 O O . PHE A 1 305 ? 5.162 11.957 23.467 1.00 83.12 305 PHE A O 1
ATOM 2472 N N . HIS A 1 306 ? 3.411 12.621 24.708 1.00 78.44 306 HIS A N 1
ATOM 2473 C CA . HIS A 1 306 ? 3.755 14.040 24.658 1.00 78.44 306 HIS A CA 1
ATOM 2474 C C . HIS A 1 306 ? 5.114 14.330 25.309 1.00 78.44 306 HIS A C 1
ATOM 2476 O O . HIS A 1 306 ? 5.915 15.083 24.759 1.00 78.44 306 HIS A O 1
ATOM 2482 N N . PHE A 1 307 ? 5.399 13.694 26.445 1.00 78.75 307 PHE A N 1
ATOM 2483 C CA . PHE A 1 307 ? 6.667 13.830 27.151 1.00 78.75 307 PHE A CA 1
ATOM 2484 C C . PHE A 1 307 ? 7.846 13.369 26.286 1.00 78.75 307 PHE A C 1
ATOM 2486 O O . PHE A 1 307 ? 8.785 14.135 26.077 1.00 78.75 307 PHE A O 1
ATOM 2493 N N . VAL A 1 308 ? 7.766 12.170 25.701 1.00 82.00 308 VAL A N 1
ATOM 2494 C CA . VAL A 1 308 ? 8.802 11.651 24.791 1.00 82.00 308 VAL A CA 1
ATOM 2495 C C . VAL A 1 308 ? 8.971 12.556 23.570 1.00 82.00 308 VAL A C 1
ATOM 2497 O O . VAL A 1 308 ? 10.096 12.870 23.189 1.00 82.00 308 VAL A O 1
ATOM 2500 N N . TRP A 1 309 ? 7.869 13.028 22.985 1.00 78.62 309 TRP A N 1
ATOM 2501 C CA . TRP A 1 309 ? 7.913 13.957 21.856 1.00 78.62 309 TRP A CA 1
ATOM 2502 C C . TRP A 1 309 ? 8.623 15.273 22.204 1.00 78.62 309 TRP A C 1
ATOM 2504 O O . TRP A 1 309 ? 9.461 15.747 21.439 1.00 78.62 309 TRP A O 1
ATOM 2514 N N . SER A 1 310 ? 8.335 15.841 23.378 1.00 76.12 310 SER A N 1
ATOM 2515 C CA . SER A 1 310 ? 8.974 17.077 23.843 1.00 76.12 310 SER A CA 1
ATOM 2516 C C . SER A 1 310 ? 10.483 16.916 24.065 1.00 76.12 310 SER A C 1
ATOM 2518 O O . SER A 1 310 ? 11.248 17.817 23.727 1.00 76.12 310 SER A O 1
ATOM 2520 N N . LEU A 1 311 ? 10.921 15.751 24.556 1.00 77.44 311 LEU A N 1
ATOM 2521 C CA . LEU A 1 311 ? 12.341 15.432 24.717 1.00 77.44 311 LEU A CA 1
ATOM 2522 C C . LEU A 1 311 ? 13.055 15.342 23.364 1.00 77.44 311 LEU A C 1
ATOM 2524 O O . LEU A 1 311 ? 14.137 15.901 23.210 1.00 77.44 311 LEU A O 1
ATOM 2528 N N . LEU A 1 312 ? 12.431 14.702 22.369 1.00 76.31 312 LEU A N 1
ATOM 2529 C CA . LEU A 1 312 ? 12.997 14.594 21.022 1.00 76.31 312 LEU A CA 1
ATOM 2530 C C . LEU A 1 312 ? 13.195 15.966 20.365 1.00 76.31 312 LEU A C 1
ATOM 2532 O O . LEU A 1 312 ? 14.220 16.198 19.729 1.00 76.31 312 LEU A O 1
ATOM 2536 N N . GLN A 1 313 ? 12.256 16.898 20.551 1.00 74.25 313 GLN A N 1
ATOM 2537 C CA . GLN A 1 313 ? 12.394 18.261 20.027 1.00 74.25 313 GLN A CA 1
ATOM 2538 C C . GLN A 1 313 ? 13.564 19.022 20.662 1.00 74.25 313 GLN A C 1
ATOM 2540 O O . GLN A 1 313 ? 14.239 19.772 19.966 1.00 74.25 313 GLN A O 1
ATOM 2545 N N . GLN A 1 314 ? 13.834 18.808 21.952 1.00 72.06 314 GLN A N 1
ATOM 2546 C CA . GLN A 1 314 ? 14.961 19.442 22.646 1.00 72.06 314 GLN A CA 1
ATOM 2547 C C . GLN A 1 314 ? 16.320 18.854 22.254 1.00 72.06 314 GLN A C 1
ATOM 2549 O O . GLN A 1 314 ? 17.322 19.540 22.379 1.00 72.06 314 GLN A O 1
ATOM 2554 N N . THR A 1 315 ? 16.370 17.604 21.785 1.00 64.81 315 THR A N 1
ATOM 2555 C CA . THR A 1 315 ? 17.617 16.976 21.309 1.00 64.81 315 THR A CA 1
ATOM 2556 C C . THR A 1 315 ? 17.972 17.304 19.857 1.00 64.81 315 THR A C 1
ATOM 2558 O O . THR A 1 315 ? 19.084 17.014 19.427 1.00 64.81 315 THR A O 1
ATOM 2561 N N . VAL A 1 316 ? 17.026 17.851 19.088 1.00 53.16 316 VAL A N 1
ATOM 2562 C CA . VAL A 1 316 ? 17.200 18.205 17.665 1.00 53.16 316 VAL A CA 1
ATOM 2563 C C . VAL A 1 316 ? 17.426 19.718 17.474 1.00 53.16 316 VAL A C 1
ATOM 2565 O O . VAL A 1 316 ? 17.783 20.145 16.378 1.00 53.16 316 VAL A O 1
ATOM 2568 N N . ALA A 1 317 ? 17.251 20.516 18.532 1.00 47.31 317 ALA A N 1
ATOM 2569 C CA . ALA A 1 317 ? 17.588 21.940 18.595 1.00 47.31 317 ALA A CA 1
ATOM 2570 C C . ALA A 1 317 ? 18.944 22.146 19.284 1.00 47.31 317 ALA A C 1
ATOM 2572 O O . ALA A 1 317 ? 19.657 23.090 18.878 1.00 47.31 317 ALA A O 1
#

Organism: NCBI:txid1095748